Protein AF-A0A7S1BE00-F1 (afdb_monomer_lite)

Secondary structure (DSSP, 8-state):
-HHHHHHHHHHHHTTSS-HHHHHHHHHHHHHHHHTSTTHHHHHHHHHHHHHHHHHHHHHHHHHHHHHTTSS---THHHHHHHHHHHHHHHHHHHHHHHHHHHHHHHHHHHHHHHHHHHHHHHHHHHHTT----------TTHHHHHHHHHHHHHHHHHHHHHHHHHHHHHHHHHHHHHHHHHS-TT-------TTPPPEEPPTT-SS----EEHHHHHHHHHHHHHHHHHHHHHHTTTT---

Structure (mmCIF, N/CA/C/O backbone):
data_AF-A0A7S1BE00-F1
#
_entry.id   AF-A0A7S1BE00-F1
#
loop_
_atom_site.group_PDB
_atom_site.id
_atom_site.type_symbol
_atom_site.label_atom_id
_atom_site.label_alt_id
_atom_site.label_comp_id
_atom_site.label_asym_id
_atom_site.label_entity_id
_atom_site.label_seq_id
_atom_site.pdbx_PDB_ins_code
_atom_site.Cartn_x
_atom_site.Cartn_y
_atom_site.Cartn_z
_atom_site.occupancy
_atom_site.B_iso_or_equiv
_atom_site.auth_seq_id
_atom_site.auth_comp_id
_atom_site.auth_asym_id
_atom_site.auth_atom_id
_atom_site.pdbx_PDB_model_num
ATOM 1 N N . ALA A 1 1 ? -8.175 2.676 -1.366 1.00 57.81 1 ALA A N 1
ATOM 2 C CA . ALA A 1 1 ? -7.887 1.442 -0.597 1.00 57.81 1 ALA A CA 1
ATOM 3 C C . ALA A 1 1 ? -7.736 1.695 0.906 1.00 57.81 1 ALA A C 1
ATOM 5 O O . ALA A 1 1 ? -8.650 1.354 1.633 1.00 57.81 1 ALA A O 1
ATOM 6 N N . ALA A 1 2 ? -6.645 2.309 1.389 1.00 55.34 2 ALA A N 1
ATOM 7 C CA . ALA A 1 2 ? -6.411 2.494 2.832 1.00 55.34 2 ALA A CA 1
ATOM 8 C C . ALA A 1 2 ? -7.470 3.384 3.518 1.00 55.34 2 ALA A C 1
ATOM 10 O O . ALA A 1 2 ? -8.037 2.993 4.533 1.00 55.34 2 ALA A O 1
ATOM 11 N N . ALA A 1 3 ? -7.825 4.520 2.906 1.00 66.25 3 ALA A N 1
ATOM 12 C CA . ALA A 1 3 ? -8.915 5.374 3.393 1.00 66.25 3 ALA A CA 1
ATOM 13 C C . ALA A 1 3 ? -10.275 4.645 3.407 1.00 66.25 3 ALA A C 1
ATOM 15 O O . ALA A 1 3 ? -11.027 4.749 4.368 1.00 66.25 3 ALA A O 1
ATOM 16 N N . TYR A 1 4 ? -10.554 3.837 2.378 1.00 73.38 4 TYR A N 1
ATOM 17 C CA . TYR A 1 4 ? -11.763 3.009 2.309 1.00 73.38 4 TYR A CA 1
ATOM 18 C C . TYR A 1 4 ? -11.775 1.917 3.390 1.00 73.38 4 TYR A C 1
ATOM 20 O O . TYR A 1 4 ? -12.779 1.708 4.056 1.00 73.38 4 TYR A O 1
ATOM 28 N N . ALA A 1 5 ? -10.638 1.258 3.620 1.00 68.19 5 ALA A N 1
ATOM 29 C CA . ALA A 1 5 ? -10.492 0.266 4.676 1.00 68.19 5 ALA A CA 1
ATOM 30 C C . ALA A 1 5 ? -10.706 0.880 6.066 1.00 68.19 5 ALA A C 1
ATOM 32 O O . ALA A 1 5 ? -11.401 0.287 6.881 1.00 68.19 5 ALA A O 1
ATOM 33 N N . ALA A 1 6 ? -10.179 2.081 6.323 1.00 70.44 6 ALA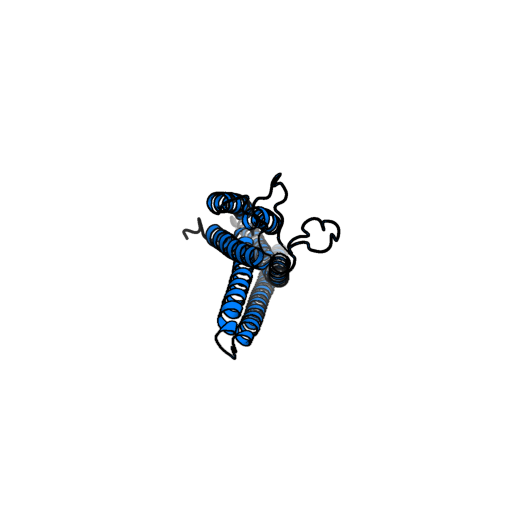 A N 1
ATOM 34 C CA . ALA A 1 6 ? -10.455 2.810 7.561 1.00 70.44 6 ALA A CA 1
ATOM 35 C C . ALA A 1 6 ? -11.954 3.139 7.707 1.00 70.44 6 ALA A C 1
ATOM 37 O O . ALA A 1 6 ? -12.526 2.941 8.778 1.00 70.44 6 ALA A O 1
ATOM 38 N N . ALA A 1 7 ? -12.611 3.550 6.617 1.00 80.38 7 ALA A N 1
ATOM 39 C CA . ALA A 1 7 ? -14.051 3.800 6.602 1.00 80.38 7 ALA A CA 1
ATOM 40 C C . ALA A 1 7 ? -14.887 2.529 6.855 1.00 80.38 7 ALA A C 1
ATOM 42 O O . ALA A 1 7 ? -15.926 2.615 7.500 1.00 80.38 7 ALA A O 1
ATOM 43 N N . ALA A 1 8 ? -14.424 1.359 6.401 1.00 84.38 8 ALA A N 1
ATOM 44 C CA . ALA A 1 8 ? -15.094 0.071 6.602 1.00 84.38 8 ALA A CA 1
ATOM 45 C C . ALA A 1 8 ? -14.853 -0.539 7.998 1.00 84.38 8 ALA A C 1
ATOM 47 O O . ALA A 1 8 ? -15.710 -1.257 8.511 1.00 84.38 8 ALA A O 1
ATOM 48 N N . ILE A 1 9 ? -13.713 -0.243 8.635 1.00 88.00 9 ILE A N 1
ATOM 49 C CA . ILE A 1 9 ? -13.400 -0.715 9.995 1.00 88.00 9 ILE A CA 1
ATOM 50 C C . ILE A 1 9 ? -14.373 -0.120 11.013 1.00 88.00 9 ILE A C 1
ATOM 52 O O . ILE A 1 9 ? -14.826 -0.824 11.909 1.00 88.00 9 ILE A O 1
ATOM 56 N N . ARG A 1 10 ? -14.741 1.156 10.865 1.00 85.62 10 ARG A N 1
ATOM 57 C CA . ARG A 1 10 ? -15.587 1.844 11.847 1.00 85.62 10 ARG A CA 1
ATOM 58 C C . ARG A 1 10 ? -16.956 1.169 12.056 1.00 85.62 10 ARG A C 1
ATOM 60 O O . ARG A 1 10 ? -17.253 0.836 13.202 1.00 85.62 10 ARG A O 1
ATOM 67 N N . PRO A 1 11 ? -17.775 0.905 11.018 1.00 88.44 11 PRO A N 1
ATOM 68 C CA . PRO A 1 11 ? -19.032 0.177 11.190 1.00 88.44 11 PRO A CA 1
ATOM 69 C C . PRO A 1 11 ? -18.860 -1.194 11.856 1.00 88.44 11 PRO A C 1
ATOM 71 O O . PRO A 1 11 ? -19.752 -1.627 12.579 1.00 88.44 11 PRO A O 1
ATOM 74 N N . TYR A 1 12 ? -17.729 -1.873 11.632 1.00 90.25 12 TYR A N 1
ATOM 75 C CA . TYR A 1 12 ? -17.446 -3.174 12.241 1.00 90.25 12 TYR A CA 1
ATOM 76 C C . TYR A 1 12 ? -17.143 -3.047 13.740 1.00 90.25 12 TYR A C 1
ATOM 78 O O . TYR A 1 12 ? -17.683 -3.798 14.548 1.00 90.25 12 TYR A O 1
ATOM 86 N N . VAL A 1 13 ? -16.330 -2.060 14.129 1.00 88.75 13 VAL A N 1
ATOM 87 C CA . VAL A 1 13 ? -16.019 -1.764 15.542 1.00 88.75 13 VAL A CA 1
ATOM 88 C C . VAL A 1 13 ? -17.286 -1.418 16.319 1.00 88.75 13 VAL A C 1
ATOM 90 O O . VAL A 1 13 ? -17.519 -1.946 17.407 1.00 88.75 13 VAL A O 1
ATOM 93 N N . GLU A 1 14 ? -18.139 -0.594 15.710 1.00 86.25 14 GLU A N 1
ATOM 94 C CA . GLU A 1 14 ? -19.440 -0.187 16.248 1.00 86.25 14 GLU A CA 1
ATOM 95 C C . GLU A 1 14 ? -20.480 -1.326 16.250 1.00 86.25 14 GLU A C 1
ATOM 97 O O . GLU A 1 14 ?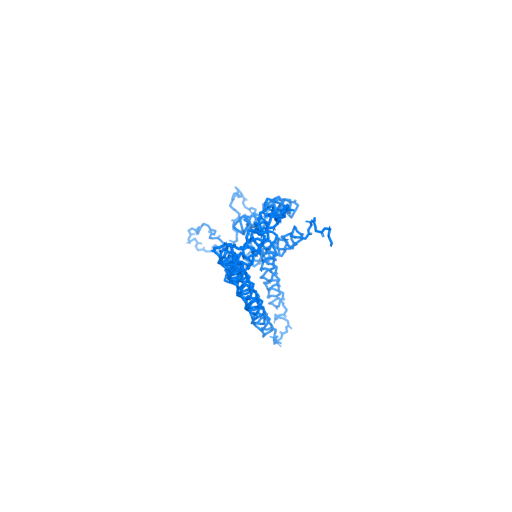 -21.592 -1.127 16.727 1.00 86.25 14 GLU A O 1
ATOM 102 N N . GLY A 1 15 ? -20.156 -2.508 15.708 1.00 87.69 15 GLY A N 1
ATOM 103 C CA . GLY A 1 15 ? -21.064 -3.657 15.644 1.00 87.69 15 GLY A CA 1
ATOM 104 C C . GLY A 1 15 ? -22.213 -3.512 14.641 1.00 87.69 15 GLY A C 1
ATOM 105 O O . GLY A 1 15 ? -23.125 -4.332 14.645 1.00 87.69 15 GLY A O 1
ATOM 106 N N . ARG A 1 16 ? -22.182 -2.495 13.769 1.00 86.75 16 ARG A N 1
ATOM 107 C CA . ARG A 1 16 ? -23.210 -2.255 12.740 1.00 86.75 16 ARG A CA 1
ATOM 108 C C . ARG A 1 16 ? -23.102 -3.206 11.555 1.00 86.75 16 ARG A C 1
ATOM 110 O O . ARG A 1 16 ? -24.094 -3.440 10.875 1.00 86.75 16 ARG A O 1
ATOM 117 N N . VAL A 1 17 ? -21.900 -3.707 11.288 1.00 91.56 17 VAL A N 1
ATOM 118 C CA . VAL A 1 17 ? -21.657 -4.715 10.253 1.00 91.56 17 VAL A CA 1
ATOM 119 C C . VAL A 1 17 ? -20.911 -5.890 10.854 1.00 91.56 17 VAL A C 1
ATOM 121 O O . VAL A 1 17 ? -19.990 -5.717 11.657 1.00 91.56 17 VAL A O 1
ATOM 124 N N . GLY A 1 18 ? -21.305 -7.095 10.457 1.00 92.94 18 GLY A N 1
ATOM 125 C CA . GLY A 1 18 ? -20.619 -8.303 10.872 1.00 92.94 18 GLY A CA 1
ATOM 126 C C . GLY A 1 18 ? -19.355 -8.541 10.052 1.00 92.94 18 GLY A C 1
ATOM 127 O O . GLY A 1 18 ? -19.085 -7.907 9.028 1.00 92.94 18 GLY A O 1
ATOM 128 N N . ARG A 1 19 ? -18.586 -9.556 10.455 1.00 94.19 19 ARG A N 1
ATOM 129 C CA . ARG A 1 19 ? -17.466 -10.060 9.645 1.00 94.19 19 ARG A CA 1
ATOM 130 C C . ARG A 1 19 ? -17.929 -10.519 8.256 1.00 94.19 19 ARG A C 1
ATOM 132 O O . ARG A 1 19 ? -17.182 -10.359 7.293 1.00 94.19 19 ARG A O 1
ATOM 139 N N . ALA A 1 20 ? -19.139 -11.076 8.168 1.00 93.94 20 ALA A N 1
ATOM 140 C CA . ALA A 1 20 ? -19.742 -11.553 6.925 1.00 93.94 20 ALA A CA 1
ATOM 141 C C . ALA A 1 20 ? -19.959 -10.432 5.896 1.00 93.94 20 ALA A C 1
ATOM 143 O O . ALA A 1 20 ? -19.829 -10.695 4.707 1.00 93.94 20 ALA A O 1
ATOM 144 N N . ASP A 1 21 ? -20.194 -9.197 6.346 1.00 93.75 21 ASP A N 1
ATOM 145 C CA . ASP A 1 21 ? -20.390 -8.031 5.475 1.00 93.75 21 ASP A CA 1
ATOM 146 C C . ASP A 1 21 ? -19.063 -7.315 5.182 1.00 93.75 21 ASP A C 1
ATOM 148 O O . ASP A 1 21 ? -18.799 -6.884 4.058 1.00 93.75 21 ASP A O 1
ATOM 152 N N . LEU A 1 22 ? -18.181 -7.228 6.188 1.00 92.31 22 LEU A N 1
ATOM 153 C CA . LEU A 1 22 ? -16.875 -6.577 6.059 1.00 92.31 22 LEU A CA 1
ATOM 154 C C . LEU A 1 22 ? -15.994 -7.265 5.004 1.00 92.31 22 LEU A C 1
ATOM 156 O O . LEU A 1 22 ? -15.347 -6.596 4.197 1.00 92.31 22 LEU A O 1
ATOM 160 N N . VAL A 1 23 ? -15.944 -8.600 5.016 1.00 94.12 23 VAL A N 1
ATOM 161 C CA . VAL A 1 23 ? -15.084 -9.392 4.122 1.00 94.12 23 VAL A CA 1
ATOM 162 C C . VAL A 1 23 ? -15.374 -9.136 2.633 1.00 94.12 23 VAL A C 1
ATOM 164 O O . VAL A 1 23 ? -14.429 -8.768 1.929 1.00 94.12 23 VAL A O 1
ATOM 167 N N . PRO A 1 24 ? -16.611 -9.300 2.120 1.00 93.00 24 PRO A N 1
ATOM 168 C CA . PRO A 1 24 ? -16.913 -9.069 0.709 1.00 93.00 24 PRO A CA 1
ATOM 169 C C . PRO A 1 24 ? -16.737 -7.601 0.308 1.00 93.00 24 PRO A C 1
ATOM 171 O O . PRO A 1 24 ? -16.205 -7.343 -0.770 1.00 93.00 24 PRO A O 1
ATOM 174 N N . ALA A 1 25 ? -17.080 -6.643 1.178 1.00 91.50 25 ALA A N 1
ATOM 175 C CA . ALA A 1 25 ? -16.867 -5.220 0.901 1.00 91.50 25 ALA A CA 1
ATOM 176 C C . ALA A 1 25 ? -15.375 -4.891 0.697 1.00 91.50 25 ALA A C 1
ATOM 178 O O . ALA A 1 25 ? -14.985 -4.263 -0.290 1.00 91.50 25 ALA A O 1
ATOM 179 N N . VAL A 1 26 ? -14.509 -5.376 1.594 1.00 91.69 26 VAL A N 1
ATOM 180 C CA . VAL A 1 26 ? -13.052 -5.203 1.471 1.00 91.69 26 VAL A CA 1
ATOM 181 C C . VAL A 1 26 ? -12.504 -5.964 0.261 1.00 91.69 26 VAL A C 1
ATOM 183 O O . VAL A 1 26 ? -11.620 -5.448 -0.425 1.00 91.69 26 VAL A O 1
ATOM 186 N N . ALA A 1 27 ? -13.013 -7.165 -0.026 1.00 91.81 27 ALA A N 1
ATOM 187 C CA . ALA A 1 27 ? -12.592 -7.958 -1.179 1.00 91.81 27 ALA A CA 1
ATOM 188 C C . ALA A 1 27 ? -12.925 -7.265 -2.512 1.00 91.81 27 ALA A C 1
ATOM 190 O O . ALA A 1 27 ? -12.056 -7.203 -3.384 1.00 91.81 27 ALA A O 1
ATOM 191 N N . GLY A 1 28 ? -14.123 -6.682 -2.642 1.00 91.31 28 GLY A N 1
ATOM 192 C CA . GLY A 1 28 ? -14.527 -5.885 -3.805 1.00 91.31 28 GLY A CA 1
ATOM 193 C C . GLY A 1 28 ? -13.589 -4.701 -4.039 1.00 91.31 28 GLY A C 1
ATOM 194 O O . GLY A 1 28 ? -12.984 -4.588 -5.104 1.00 91.31 28 GLY A O 1
ATOM 195 N N . ALA A 1 29 ? -13.331 -3.904 -2.997 1.00 90.19 29 ALA A N 1
ATOM 196 C CA . ALA A 1 29 ? -12.382 -2.791 -3.078 1.00 90.19 29 ALA A CA 1
ATOM 197 C C . ALA A 1 29 ? -10.943 -3.248 -3.404 1.00 90.19 29 ALA A C 1
ATOM 199 O O . ALA A 1 29 ? -10.189 -2.547 -4.082 1.00 90.19 29 ALA A O 1
ATOM 200 N N . CYS A 1 30 ? -10.526 -4.430 -2.933 1.00 92.19 30 CYS A N 1
ATOM 201 C CA . CYS A 1 30 ? -9.228 -4.999 -3.294 1.00 92.19 30 CYS A CA 1
ATOM 202 C C . CYS A 1 30 ? -9.179 -5.436 -4.762 1.00 92.19 30 CYS A C 1
ATOM 204 O O . CYS A 1 30 ? -8.126 -5.302 -5.382 1.00 92.19 30 CYS A O 1
ATOM 206 N N . ALA A 1 31 ? -10.273 -5.960 -5.322 1.00 91.19 31 ALA A N 1
ATOM 207 C CA . ALA A 1 31 ? -10.348 -6.363 -6.723 1.00 91.19 31 ALA A CA 1
ATOM 208 C C . ALA A 1 31 ? -10.141 -5.173 -7.671 1.00 91.19 31 ALA A C 1
ATOM 210 O O . ALA A 1 31 ? -9.311 -5.272 -8.571 1.00 91.19 31 ALA A O 1
ATOM 211 N N . GLU A 1 32 ? -10.780 -4.034 -7.396 1.00 90.25 32 GLU A N 1
ATOM 212 C CA . GLU A 1 32 ? -10.598 -2.792 -8.163 1.00 90.25 32 GLU A CA 1
ATOM 213 C C . GLU A 1 32 ? -9.136 -2.327 -8.158 1.00 90.25 32 GLU A C 1
ATOM 215 O O . GLU A 1 32 ? -8.534 -2.069 -9.199 1.00 90.25 32 GLU A O 1
ATOM 220 N N . VAL A 1 33 ? -8.518 -2.285 -6.974 1.00 90.44 33 VAL A N 1
ATOM 221 C CA . VAL A 1 33 ? -7.129 -1.829 -6.819 1.00 90.44 33 VAL A CA 1
ATOM 222 C C . VAL A 1 33 ? -6.154 -2.783 -7.504 1.00 90.44 33 VAL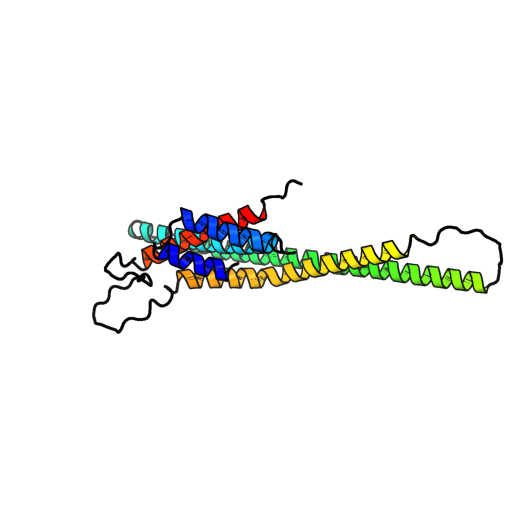 A C 1
ATOM 224 O O . VAL A 1 33 ? -5.142 -2.338 -8.036 1.00 90.44 33 VAL A O 1
ATOM 227 N N . ARG A 1 34 ? -6.437 -4.091 -7.500 1.00 90.50 34 ARG A N 1
ATOM 228 C CA . ARG A 1 34 ? -5.566 -5.143 -8.051 1.00 90.50 34 ARG A CA 1
ATOM 229 C C . ARG A 1 34 ? -5.250 -4.937 -9.532 1.00 90.50 34 ARG A C 1
ATOM 231 O O . ARG A 1 34 ? -4.142 -5.285 -9.930 1.00 90.50 34 ARG A O 1
ATOM 238 N N . GLY A 1 35 ? -6.192 -4.389 -10.304 1.00 87.25 35 GLY A N 1
ATOM 239 C CA . GLY A 1 35 ? -6.048 -4.155 -11.745 1.00 87.25 35 GLY A CA 1
ATOM 240 C C . GLY A 1 35 ? -5.087 -3.021 -12.121 1.00 87.25 35 GLY A C 1
ATOM 241 O O . GLY A 1 35 ? -4.677 -2.928 -13.272 1.00 87.25 35 GLY A O 1
ATOM 242 N N . ALA A 1 36 ? -4.685 -2.172 -11.171 1.00 87.25 36 ALA A N 1
ATOM 243 C CA . ALA A 1 36 ? -3.758 -1.074 -11.434 1.00 87.25 36 ALA A CA 1
ATOM 244 C C . ALA A 1 36 ? -2.295 -1.549 -11.573 1.00 87.25 36 ALA A C 1
ATOM 246 O O . ALA A 1 36 ? -1.888 -2.525 -10.939 1.00 87.25 36 ALA A O 1
ATOM 247 N N . ALA A 1 37 ? -1.463 -0.782 -12.294 1.00 77.50 37 ALA A N 1
ATOM 248 C CA . ALA A 1 37 ? -0.056 -1.100 -12.604 1.00 77.50 37 ALA A CA 1
ATOM 249 C C . ALA A 1 37 ? 0.830 -1.437 -11.379 1.00 77.50 37 ALA A C 1
ATOM 251 O O . ALA A 1 37 ? 1.796 -2.188 -11.488 1.00 77.50 37 ALA A O 1
ATOM 252 N N . LEU A 1 38 ? 0.484 -0.935 -10.186 1.00 85.56 38 LEU A N 1
ATOM 253 C CA . LEU A 1 38 ? 1.152 -1.253 -8.910 1.00 85.56 38 LEU A CA 1
ATOM 254 C C . LEU A 1 38 ? 0.185 -1.783 -7.842 1.00 85.56 38 LEU A C 1
ATOM 256 O O . LEU A 1 38 ? 0.557 -1.944 -6.677 1.00 85.56 38 LEU A O 1
ATOM 260 N N . GLY A 1 39 ? -1.049 -2.096 -8.236 1.00 88.44 39 GLY A N 1
ATOM 261 C CA . GLY A 1 39 ? -2.150 -2.467 -7.356 1.00 88.44 39 GLY A CA 1
ATOM 262 C C . GLY A 1 39 ? -1.804 -3.593 -6.394 1.00 88.44 39 GLY A C 1
ATOM 263 O O . GLY A 1 39 ? -1.920 -3.460 -5.176 1.00 88.44 39 GLY A O 1
ATOM 264 N N . ARG A 1 40 ? -1.271 -4.696 -6.927 1.00 91.56 40 ARG A N 1
ATOM 265 C CA . ARG A 1 40 ? -0.847 -5.857 -6.127 1.00 91.56 40 ARG A CA 1
ATOM 266 C C . ARG A 1 40 ? 0.249 -5.504 -5.122 1.00 91.56 40 ARG A C 1
ATOM 268 O O . ARG A 1 40 ? 0.230 -5.991 -3.992 1.00 91.56 40 ARG A O 1
ATOM 275 N N . GLN A 1 41 ? 1.212 -4.670 -5.512 1.00 89.69 41 GLN A N 1
ATOM 276 C CA . GLN A 1 41 ? 2.307 -4.274 -4.625 1.00 89.69 41 GLN A CA 1
ATOM 277 C C . GLN A 1 41 ? 1.807 -3.354 -3.508 1.00 89.69 41 GLN A C 1
ATOM 279 O O . GLN A 1 41 ? 2.185 -3.550 -2.350 1.00 89.69 41 GLN A O 1
ATOM 284 N N . ALA A 1 42 ? 0.914 -2.418 -3.840 1.00 88.81 42 ALA A N 1
ATOM 285 C CA . ALA A 1 42 ? 0.238 -1.557 -2.880 1.00 88.81 42 ALA A CA 1
ATOM 286 C C . ALA A 1 42 ? -0.591 -2.377 -1.880 1.00 88.81 42 ALA A C 1
ATOM 288 O O . ALA A 1 42 ? -0.420 -2.214 -0.675 1.00 88.81 42 ALA A O 1
ATOM 289 N N . LEU A 1 43 ? -1.387 -3.346 -2.349 1.00 91.69 43 LEU A N 1
ATOM 290 C CA . LEU A 1 43 ? -2.158 -4.248 -1.485 1.00 91.69 43 LEU A CA 1
ATOM 291 C C . LEU A 1 43 ? -1.264 -5.057 -0.532 1.00 91.69 43 LEU A C 1
ATOM 293 O O . LEU A 1 43 ? -1.579 -5.177 0.651 1.00 91.69 43 LEU A O 1
ATOM 297 N N . ARG A 1 44 ? -0.116 -5.576 -0.996 1.00 92.12 44 ARG A N 1
ATOM 298 C CA . ARG A 1 44 ? 0.848 -6.272 -0.116 1.00 92.12 44 ARG A CA 1
ATOM 299 C C . ARG A 1 44 ? 1.412 -5.352 0.951 1.00 92.12 44 ARG A C 1
ATOM 301 O O . ARG A 1 44 ? 1.589 -5.798 2.082 1.00 92.12 44 ARG A O 1
ATOM 308 N N . LEU A 1 45 ? 1.764 -4.125 0.573 1.00 91.81 45 LEU A N 1
ATOM 309 C CA . LEU A 1 45 ? 2.322 -3.135 1.485 1.00 91.81 45 LEU A CA 1
ATOM 310 C C . LEU A 1 45 ? 1.298 -2.780 2.564 1.00 91.81 45 LEU A C 1
ATOM 312 O O . LEU A 1 45 ? 1.544 -3.032 3.741 1.00 91.81 45 LEU A O 1
ATOM 316 N N . SER A 1 46 ? 0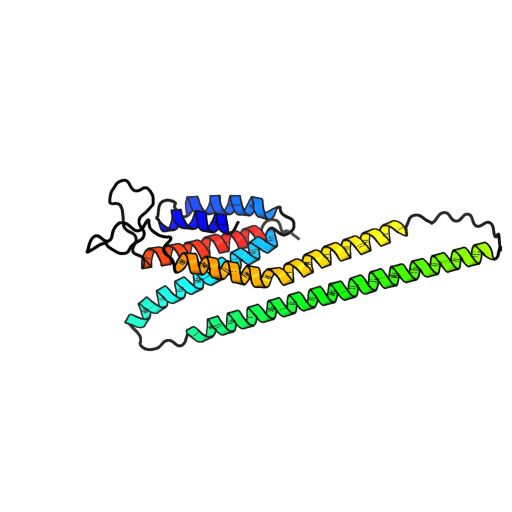.118 -2.313 2.152 1.00 91.69 46 SER A N 1
ATOM 317 C CA . SER A 1 46 ? -0.970 -1.952 3.060 1.00 91.69 46 SER A CA 1
ATOM 318 C C . SER A 1 46 ? -1.397 -3.130 3.926 1.00 91.69 46 SER A C 1
ATOM 320 O O . SER A 1 46 ? -1.424 -3.009 5.146 1.00 91.69 46 SER A O 1
ATOM 322 N N . GLY A 1 47 ? -1.609 -4.311 3.346 1.00 93.12 47 GLY A N 1
ATOM 323 C CA . GLY A 1 47 ? -2.014 -5.480 4.121 1.00 93.12 47 GLY A CA 1
ATOM 324 C C . GLY A 1 47 ? -0.969 -5.951 5.138 1.00 93.12 47 GLY A C 1
ATOM 325 O O . GLY A 1 47 ? -1.313 -6.513 6.176 1.00 93.12 47 GLY A O 1
ATOM 326 N N . ARG A 1 48 ? 0.328 -5.719 4.896 1.00 92.31 48 ARG A N 1
ATOM 327 C CA . ARG A 1 48 ? 1.375 -5.972 5.903 1.00 92.31 48 ARG A CA 1
ATOM 328 C C . ARG A 1 48 ? 1.343 -4.940 7.024 1.00 92.31 48 ARG A C 1
ATOM 330 O O . ARG A 1 48 ? 1.430 -5.354 8.176 1.00 92.31 48 ARG A O 1
ATOM 337 N N . ALA A 1 49 ? 1.194 -3.657 6.700 1.00 91.06 49 ALA A N 1
ATOM 338 C CA . ALA A 1 49 ? 1.096 -2.590 7.694 1.00 91.06 49 ALA A CA 1
ATOM 339 C C . ALA A 1 49 ? -0.095 -2.819 8.640 1.00 91.06 49 ALA A C 1
ATOM 341 O O . ALA A 1 49 ? 0.097 -2.893 9.851 1.00 91.06 49 ALA A O 1
ATOM 342 N N . TYR A 1 50 ? -1.286 -3.060 8.079 1.00 92.25 50 TYR A N 1
ATOM 343 C CA . TYR A 1 50 ? -2.520 -3.303 8.835 1.00 92.25 50 TYR A CA 1
ATOM 344 C C . TYR A 1 50 ? -2.381 -4.510 9.774 1.00 92.25 50 TYR A C 1
ATOM 346 O O . TYR A 1 50 ? -2.659 -4.407 10.965 1.00 92.25 50 TYR A O 1
ATOM 354 N N . ARG A 1 51 ? -1.861 -5.643 9.277 1.00 93.88 51 ARG A N 1
ATOM 355 C CA . ARG A 1 51 ? -1.639 -6.838 10.112 1.00 93.88 51 ARG A CA 1
ATOM 356 C C . ARG A 1 51 ? -0.603 -6.635 11.195 1.00 93.88 51 ARG A C 1
ATOM 358 O O . ARG A 1 51 ? -0.768 -7.189 12.275 1.00 93.88 51 ARG A O 1
ATOM 365 N N . SER A 1 52 ? 0.481 -5.924 10.891 1.00 92.69 52 SER A N 1
ATOM 366 C CA . SER A 1 52 ? 1.537 -5.673 11.869 1.00 92.69 52 SER A CA 1
ATOM 367 C C . SER A 1 52 ? 0.965 -4.889 13.042 1.00 92.69 52 SER A C 1
ATOM 369 O O . SER A 1 52 ? 1.026 -5.378 14.163 1.00 92.69 52 SER A O 1
ATOM 371 N N . VAL A 1 53 ? 0.323 -3.752 12.756 1.00 93.81 53 VAL A N 1
ATOM 372 C CA . VAL A 1 53 ? -0.250 -2.867 13.778 1.00 93.81 53 VAL A CA 1
ATOM 373 C C . VAL A 1 53 ? -1.397 -3.546 14.529 1.00 93.81 53 VAL A C 1
ATOM 375 O O . VAL A 1 53 ? -1.428 -3.507 15.753 1.00 93.81 53 VAL A O 1
ATOM 378 N N . GLY A 1 54 ? -2.300 -4.240 13.827 1.00 94.38 54 GLY A N 1
ATOM 379 C CA . GLY A 1 54 ? -3.397 -4.966 14.472 1.00 94.38 54 GLY A CA 1
ATOM 380 C C . GLY A 1 54 ? -2.906 -6.074 15.413 1.00 94.38 54 GLY A C 1
ATOM 381 O O . GLY A 1 54 ? -3.370 -6.173 16.542 1.00 94.38 54 GLY A O 1
ATOM 382 N N . ARG A 1 55 ? -1.917 -6.882 15.000 1.00 94.56 55 ARG A N 1
ATOM 383 C CA . ARG A 1 55 ? -1.352 -7.938 15.864 1.00 94.56 55 ARG A CA 1
ATOM 384 C C . ARG A 1 55 ? -0.589 -7.371 17.052 1.00 94.56 55 ARG A C 1
ATOM 386 O O . ARG A 1 55 ? -0.664 -7.938 18.131 1.00 94.56 55 ARG A O 1
ATOM 393 N N . GLU A 1 56 ? 0.155 -6.293 16.846 1.00 91.75 56 GLU A N 1
ATOM 394 C CA . GLU A 1 56 ? 0.875 -5.581 17.903 1.00 91.75 56 GLU A CA 1
ATOM 395 C C . GLU A 1 56 ? -0.097 -5.061 18.973 1.00 91.75 56 GLU A C 1
ATOM 397 O O . GLU A 1 56 ? 0.094 -5.330 20.155 1.00 91.75 56 GLU A O 1
ATOM 402 N N . ALA A 1 57 ? -1.198 -4.430 18.561 1.00 92.69 57 ALA A N 1
ATOM 403 C CA . ALA A 1 57 ? -2.241 -3.967 19.472 1.00 92.69 57 ALA A CA 1
ATOM 404 C C . ALA A 1 57 ? -2.939 -5.115 20.223 1.00 92.69 57 ALA A C 1
ATOM 406 O O . ALA A 1 57 ? -3.145 -5.018 21.429 1.00 92.69 57 ALA A O 1
ATOM 407 N N . LEU A 1 58 ? -3.240 -6.231 19.548 1.00 94.06 58 LEU A N 1
ATOM 408 C CA . LEU A 1 58 ? -3.819 -7.412 20.205 1.00 94.06 58 LEU A CA 1
ATOM 409 C C . LEU A 1 58 ? -2.865 -8.052 21.219 1.00 94.06 58 LEU A C 1
ATOM 411 O O . LEU A 1 58 ? -3.318 -8.515 22.265 1.00 94.06 58 LEU A O 1
ATOM 415 N N . ARG A 1 59 ? -1.556 -8.072 20.932 1.00 92.19 59 ARG A N 1
ATOM 416 C CA . ARG A 1 59 ? -0.547 -8.544 21.890 1.00 92.19 59 ARG A CA 1
ATOM 417 C C . ARG A 1 59 ? -0.505 -7.657 23.128 1.00 92.19 59 ARG A C 1
ATOM 419 O O . ARG A 1 59 ? -0.570 -8.202 24.219 1.00 92.19 59 ARG A O 1
ATOM 426 N N . ARG A 1 60 ? -0.478 -6.327 22.966 1.00 89.81 60 ARG A N 1
ATOM 427 C CA . ARG A 1 60 ? -0.527 -5.383 24.100 1.00 89.81 60 ARG A CA 1
ATOM 428 C C . ARG A 1 60 ? -1.762 -5.596 24.968 1.00 89.81 60 ARG A C 1
ATOM 430 O O . ARG A 1 60 ? -1.627 -5.829 26.159 1.00 89.81 60 ARG A O 1
ATOM 437 N N . ALA A 1 61 ? -2.942 -5.658 24.352 1.00 90.00 61 ALA A N 1
ATOM 438 C CA . ALA A 1 61 ? -4.193 -5.889 25.075 1.00 90.00 61 ALA A CA 1
ATOM 439 C C . ALA A 1 61 ? -4.240 -7.254 25.795 1.00 90.00 61 ALA A C 1
ATOM 441 O O . ALA A 1 61 ? -4.947 -7.411 26.788 1.00 90.00 61 ALA A O 1
ATOM 442 N N . SER A 1 62 ? -3.515 -8.261 25.294 1.00 89.00 62 SER A N 1
ATOM 443 C CA . SER A 1 62 ? -3.401 -9.572 25.951 1.00 89.00 62 SER A CA 1
ATOM 444 C C . SER A 1 62 ? -2.380 -9.553 27.095 1.00 89.00 62 SER A C 1
ATOM 446 O O . SER A 1 62 ? -2.621 -10.167 28.132 1.00 89.00 62 SER A O 1
ATOM 448 N N . ALA A 1 63 ? -1.266 -8.834 26.922 1.00 85.62 63 ALA A N 1
ATOM 449 C CA . ALA A 1 63 ? -0.242 -8.649 27.947 1.00 85.62 63 ALA A CA 1
ATOM 450 C C . ALA A 1 63 ? -0.795 -7.872 29.148 1.00 85.62 63 ALA A C 1
ATOM 452 O O . ALA A 1 63 ? -0.675 -8.348 30.265 1.00 85.62 63 ALA A O 1
ATOM 453 N N . GLU A 1 64 ? -1.532 -6.781 28.923 1.00 84.50 64 GLU A N 1
ATOM 454 C CA . GLU A 1 64 ? -2.180 -5.996 29.990 1.00 84.50 64 GLU A CA 1
ATOM 455 C C . GLU A 1 64 ? -3.160 -6.829 30.836 1.00 84.50 64 GLU A C 1
ATOM 457 O O . GLU A 1 64 ? -3.303 -6.608 32.037 1.00 84.50 64 GLU A O 1
ATOM 462 N N . ARG A 1 65 ? -3.819 -7.833 30.238 1.00 82.25 65 ARG A N 1
ATOM 463 C CA . ARG A 1 65 ? -4.660 -8.782 30.989 1.00 82.25 65 ARG A CA 1
ATOM 464 C C . ARG A 1 65 ? -3.850 -9.759 31.838 1.00 82.25 65 ARG A C 1
ATOM 466 O O . ARG A 1 65 ? -4.372 -10.241 32.833 1.00 82.25 65 ARG A O 1
ATOM 473 N N . THR A 1 66 ? -2.624 -10.066 31.423 1.00 78.88 66 THR A N 1
ATOM 474 C CA . THR A 1 66 ? -1.750 -11.060 32.062 1.00 78.88 66 THR A CA 1
ATOM 475 C C . THR A 1 66 ? -0.832 -10.422 33.111 1.00 78.88 66 THR A C 1
ATOM 477 O O . THR A 1 66 ? -0.555 -11.046 34.124 1.00 78.88 66 THR A O 1
ATOM 480 N N . GLU A 1 67 ? -0.401 -9.169 32.931 1.00 65.50 67 GLU A N 1
ATOM 481 C CA . GLU A 1 67 ? 0.418 -8.413 33.899 1.00 65.50 67 GLU A CA 1
ATOM 482 C C . GLU A 1 67 ? -0.330 -8.105 35.207 1.00 65.50 67 GLU A C 1
ATOM 484 O O . GLU A 1 67 ? 0.291 -7.942 36.253 1.00 65.50 67 GLU A O 1
ATOM 489 N N . LEU A 1 68 ? -1.667 -8.120 35.192 1.00 64.94 68 LEU A N 1
ATOM 490 C CA . LEU A 1 68 ? -2.470 -8.165 36.421 1.00 64.94 68 LEU A CA 1
ATOM 491 C C . LEU A 1 68 ? -2.220 -9.438 37.257 1.00 64.94 68 LEU A C 1
ATOM 493 O O . LEU A 1 68 ? -2.567 -9.460 38.436 1.00 64.94 68 LEU A O 1
ATOM 497 N N . GLU A 1 69 ? -1.610 -10.475 36.676 1.00 59.16 69 GLU A N 1
ATOM 498 C CA . GLU A 1 69 ? -1.296 -11.752 37.327 1.00 59.16 69 GLU A CA 1
ATOM 499 C C . GLU A 1 69 ? 0.214 -12.057 37.425 1.00 59.16 69 GLU A C 1
ATOM 501 O O . GLU A 1 69 ? 0.593 -12.937 38.200 1.00 59.16 69 GLU A O 1
ATOM 506 N N . ALA A 1 70 ? 1.095 -11.351 36.702 1.00 58.34 70 ALA A N 1
ATOM 507 C CA . ALA A 1 70 ? 2.534 -11.638 36.696 1.00 58.34 70 ALA A CA 1
ATOM 508 C C . ALA A 1 70 ? 3.407 -10.376 36.556 1.00 58.34 70 ALA A C 1
ATOM 510 O O . ALA A 1 70 ? 3.330 -9.646 35.571 1.00 58.34 70 ALA A O 1
ATOM 511 N N . ASP A 1 71 ? 4.272 -10.165 37.549 1.00 57.00 71 ASP A N 1
ATOM 512 C CA . ASP A 1 71 ? 5.217 -9.052 37.654 1.00 57.00 71 ASP A CA 1
ATOM 513 C C . ASP A 1 71 ? 6.420 -9.263 36.706 1.00 57.00 71 ASP A C 1
ATOM 515 O O . ASP A 1 71 ? 7.253 -10.147 36.923 1.00 57.00 71 ASP A O 1
ATOM 519 N N . GLY A 1 72 ? 6.492 -8.451 35.643 1.00 57.19 72 GLY A N 1
ATOM 520 C CA . GLY A 1 72 ? 7.690 -8.219 34.826 1.00 57.19 72 GLY A CA 1
ATOM 521 C C . GLY A 1 72 ? 7.754 -8.945 33.476 1.00 57.19 72 GLY A C 1
ATOM 522 O O . GLY A 1 72 ? 8.231 -10.077 33.404 1.00 57.19 72 GLY A O 1
ATOM 523 N N . ASP A 1 73 ? 7.404 -8.253 32.381 1.00 54.59 73 ASP A N 1
ATOM 524 C CA . ASP A 1 73 ? 7.537 -8.790 31.019 1.00 54.59 73 ASP A CA 1
ATOM 525 C C . ASP A 1 73 ? 8.526 -7.991 30.121 1.00 54.59 73 ASP A C 1
ATOM 527 O O . ASP A 1 73 ? 8.350 -6.791 29.897 1.00 54.59 73 ASP A O 1
ATOM 531 N N . PRO A 1 74 ? 9.587 -8.616 29.554 1.00 58.53 74 PRO A N 1
ATOM 532 C CA . PRO A 1 74 ? 10.616 -7.938 28.748 1.00 58.53 74 PRO A CA 1
ATOM 533 C C . PRO A 1 74 ? 10.284 -7.788 27.242 1.00 58.53 74 PRO A C 1
ATOM 535 O O . PRO A 1 74 ? 11.176 -7.527 26.427 1.00 58.53 74 PRO A O 1
ATOM 538 N N . HIS A 1 75 ? 9.024 -7.933 26.820 1.00 58.12 75 HIS A N 1
ATOM 539 C CA . HIS A 1 75 ? 8.662 -8.077 25.397 1.00 58.12 75 HIS A CA 1
ATOM 540 C C . HIS A 1 75 ? 8.731 -6.788 24.548 1.00 58.12 75 HIS A C 1
ATOM 542 O O . HIS A 1 75 ? 8.640 -6.855 23.319 1.00 58.12 75 HIS A O 1
ATOM 548 N N . GLY A 1 76 ? 8.971 -5.617 25.148 1.00 54.84 76 GLY A N 1
ATOM 549 C CA . GLY A 1 76 ? 9.018 -4.336 24.426 1.00 54.84 76 GLY A CA 1
ATOM 550 C C . GLY A 1 76 ? 10.180 -4.179 23.429 1.00 54.84 76 GLY A C 1
ATOM 551 O O . GLY A 1 76 ? 10.065 -3.439 22.451 1.00 54.84 76 GLY A O 1
ATOM 552 N N . ILE A 1 77 ? 11.297 -4.889 23.623 1.00 62.44 77 ILE A N 1
ATOM 553 C CA . ILE A 1 77 ? 12.518 -4.698 22.812 1.00 62.44 77 ILE A CA 1
ATOM 554 C C . ILE A 1 77 ? 12.393 -5.358 21.424 1.00 62.44 77 ILE A C 1
ATOM 556 O O . ILE A 1 77 ? 12.949 -4.862 20.439 1.00 62.44 77 ILE A O 1
ATOM 560 N N . GLY A 1 78 ? 11.626 -6.448 21.311 1.00 69.94 78 GLY A N 1
ATOM 561 C CA . GLY A 1 78 ? 11.520 -7.230 20.074 1.00 69.94 78 GLY A CA 1
ATOM 562 C C . GLY A 1 78 ? 10.897 -6.460 18.904 1.00 69.94 78 GLY A C 1
ATOM 563 O O . GLY A 1 78 ? 11.361 -6.571 17.765 1.00 69.94 78 GLY A O 1
ATOM 564 N N . ASP A 1 79 ? 9.888 -5.632 19.179 1.00 66.94 79 ASP A N 1
ATOM 565 C CA . ASP A 1 79 ? 9.154 -4.910 18.136 1.00 66.94 79 ASP A CA 1
ATOM 566 C C . ASP A 1 79 ? 9.978 -3.740 17.551 1.00 66.94 79 ASP A C 1
ATOM 568 O O . ASP A 1 79 ? 9.995 -3.549 16.331 1.00 66.94 79 ASP A O 1
ATOM 572 N N . VAL A 1 80 ? 10.763 -3.031 18.376 1.00 70.12 80 VAL A N 1
ATOM 573 C CA . VAL A 1 80 ? 11.648 -1.932 17.929 1.00 70.12 80 VAL A CA 1
ATOM 574 C C . VAL A 1 80 ? 12.774 -2.450 17.026 1.00 70.12 80 VAL A C 1
ATOM 576 O O . VAL A 1 80 ? 13.050 -1.888 15.957 1.00 70.12 80 VAL A O 1
ATOM 579 N N . VAL A 1 81 ? 13.401 -3.564 17.414 1.00 74.25 81 VAL A N 1
ATOM 580 C CA . VAL A 1 81 ? 14.459 -4.205 16.619 1.00 74.25 81 VAL A CA 1
ATOM 581 C C . VAL A 1 81 ? 13.887 -4.738 15.302 1.00 74.25 81 VAL A C 1
ATOM 583 O O . VAL A 1 81 ? 14.468 -4.521 14.234 1.00 74.25 81 VAL A O 1
ATOM 586 N N . GLY A 1 82 ? 12.710 -5.371 15.344 1.00 74.00 82 GLY A N 1
ATOM 587 C CA . GLY A 1 82 ? 12.032 -5.890 14.156 1.00 74.00 82 GLY A CA 1
ATOM 588 C C . GLY A 1 82 ? 11.633 -4.810 13.143 1.00 74.00 82 GLY A C 1
ATOM 589 O O . GLY A 1 82 ? 11.636 -5.060 11.930 1.00 74.00 82 GLY A O 1
ATOM 590 N N . ASP A 1 83 ? 11.304 -3.607 13.607 1.00 71.56 83 ASP A N 1
ATOM 591 C CA . ASP A 1 83 ? 10.988 -2.471 12.739 1.00 71.56 83 ASP A CA 1
ATOM 592 C C . ASP A 1 83 ? 12.234 -1.828 12.133 1.00 71.56 83 ASP A C 1
ATOM 594 O O . ASP A 1 83 ? 12.251 -1.555 10.928 1.00 71.56 83 ASP A O 1
ATOM 598 N N . THR A 1 84 ? 13.312 -1.714 12.910 1.00 74.75 84 THR A N 1
ATOM 599 C CA . THR A 1 84 ? 14.607 -1.222 12.418 1.00 74.75 84 THR A CA 1
ATOM 600 C C . THR A 1 84 ? 15.160 -2.133 11.321 1.00 74.75 84 THR A C 1
ATOM 602 O O . THR A 1 84 ? 15.470 -1.675 10.219 1.00 74.75 84 THR A O 1
ATOM 605 N N . LEU A 1 85 ? 15.175 -3.451 11.558 1.00 75.44 85 LEU A N 1
ATOM 606 C CA . LEU A 1 85 ? 15.629 -4.439 10.573 1.00 75.44 85 LEU A CA 1
ATOM 607 C C . LEU A 1 85 ? 14.793 -4.410 9.284 1.00 75.44 85 LEU A C 1
ATOM 609 O O . LEU A 1 85 ? 15.326 -4.565 8.179 1.00 75.44 85 LEU A O 1
ATOM 613 N N . ARG A 1 86 ? 13.477 -4.178 9.392 1.00 73.31 86 ARG A N 1
ATOM 614 C CA . ARG A 1 86 ? 12.605 -4.022 8.218 1.00 73.31 86 ARG A CA 1
ATOM 615 C C . ARG A 1 86 ? 12.913 -2.749 7.437 1.00 73.31 86 ARG A C 1
ATOM 617 O O . ARG A 1 86 ? 12.963 -2.821 6.208 1.00 73.31 86 ARG A O 1
ATOM 624 N N . GLY A 1 87 ? 13.145 -1.629 8.120 1.00 72.69 87 GLY A N 1
ATOM 625 C CA . GLY A 1 87 ? 13.569 -0.372 7.501 1.00 72.69 87 GLY A CA 1
ATOM 626 C C . GLY A 1 87 ? 14.847 -0.549 6.680 1.00 72.69 87 GLY A C 1
ATOM 627 O O . GLY A 1 87 ? 14.859 -0.256 5.482 1.00 72.69 87 GLY A O 1
ATOM 628 N N . THR A 1 88 ? 15.874 -1.155 7.280 1.00 76.69 88 THR A N 1
ATOM 629 C CA . THR A 1 88 ? 17.153 -1.441 6.611 1.00 76.69 88 THR A CA 1
ATOM 630 C C . THR A 1 88 ? 16.973 -2.342 5.393 1.00 76.69 88 THR A C 1
ATOM 632 O O . THR A 1 88 ? 17.515 -2.060 4.324 1.00 76.69 88 THR A O 1
ATOM 635 N N . LYS A 1 89 ? 16.152 -3.396 5.493 1.00 80.88 89 LYS A N 1
ATOM 636 C CA . LYS A 1 89 ? 15.863 -4.283 4.356 1.00 80.88 89 LYS A CA 1
ATOM 637 C C . LYS A 1 89 ? 15.247 -3.533 3.173 1.00 80.88 89 LYS A C 1
ATOM 639 O O . LYS A 1 89 ? 15.593 -3.810 2.022 1.00 80.88 89 LYS A O 1
ATOM 644 N N . TYR A 1 90 ? 14.317 -2.611 3.426 1.00 75.19 90 TYR A N 1
ATOM 645 C CA . TYR A 1 90 ? 13.718 -1.823 2.349 1.00 75.19 90 TYR A CA 1
ATOM 646 C C . TYR A 1 90 ? 14.711 -0.843 1.735 1.00 75.19 90 TYR A C 1
ATOM 648 O O . TYR A 1 90 ? 14.745 -0.734 0.511 1.00 75.19 90 TYR A O 1
ATOM 656 N N . PHE A 1 91 ? 15.546 -0.204 2.556 1.00 73.38 91 PHE A N 1
ATOM 657 C CA . PHE A 1 91 ? 16.607 0.677 2.080 1.00 73.38 91 PHE A CA 1
ATOM 658 C C . PHE A 1 91 ? 17.587 -0.063 1.159 1.00 73.38 91 PHE A C 1
ATOM 660 O O . PHE A 1 91 ? 17.814 0.368 0.031 1.00 73.38 91 PHE A O 1
ATOM 667 N N . LEU A 1 92 ? 18.079 -1.233 1.579 1.00 78.06 92 LEU A N 1
ATOM 668 C CA . LEU A 1 92 ? 18.970 -2.068 0.766 1.00 78.06 92 LEU A CA 1
ATOM 669 C C . LEU A 1 92 ? 18.307 -2.508 -0.545 1.00 78.06 92 LEU A C 1
ATOM 671 O O . LEU A 1 92 ? 18.928 -2.467 -1.605 1.00 78.06 92 LEU A O 1
ATOM 675 N N . SER A 1 93 ? 17.026 -2.886 -0.503 1.00 74.56 93 SER A N 1
ATOM 676 C CA . SER A 1 93 ? 16.288 -3.244 -1.718 1.00 74.56 93 SER A CA 1
ATOM 677 C C . SER A 1 93 ? 16.093 -2.059 -2.667 1.00 74.56 93 SER A C 1
ATOM 679 O O . SER A 1 93 ? 16.048 -2.284 -3.877 1.00 74.56 93 SER A O 1
ATOM 681 N N . ALA A 1 94 ? 15.914 -0.843 -2.148 1.00 72.25 94 ALA A N 1
ATOM 682 C CA . ALA A 1 94 ? 15.816 0.364 -2.960 1.00 72.25 94 ALA A CA 1
ATOM 683 C C . ALA A 1 94 ? 17.173 0.683 -3.596 1.00 72.25 94 ALA A C 1
ATOM 685 O O . ALA A 1 94 ? 17.245 0.827 -4.812 1.00 72.25 94 ALA A O 1
ATOM 686 N N . ALA A 1 95 ? 18.250 0.660 -2.805 1.00 77.75 95 ALA A N 1
ATOM 687 C CA . ALA A 1 95 ? 19.614 0.860 -3.285 1.00 77.75 95 ALA A CA 1
ATOM 688 C C . ALA A 1 95 ? 19.991 -0.134 -4.396 1.00 77.75 95 ALA A C 1
ATOM 690 O O . ALA A 1 95 ? 20.524 0.270 -5.427 1.00 77.75 95 ALA A O 1
ATOM 691 N N . ALA A 1 96 ? 19.647 -1.417 -4.238 1.00 82.19 96 ALA A N 1
ATOM 692 C CA . ALA A 1 96 ? 19.910 -2.439 -5.249 1.00 82.19 96 ALA A CA 1
ATOM 693 C C . ALA A 1 96 ? 19.188 -2.166 -6.582 1.00 82.19 96 ALA A C 1
ATOM 695 O O . ALA A 1 96 ? 19.771 -2.361 -7.648 1.00 82.19 96 ALA A O 1
ATOM 696 N N . VAL A 1 97 ? 17.935 -1.694 -6.550 1.00 77.44 97 VAL A N 1
ATOM 697 C CA . VAL A 1 97 ? 17.202 -1.361 -7.785 1.00 77.44 97 VAL A CA 1
ATOM 698 C C . VAL A 1 97 ? 17.696 -0.078 -8.419 1.00 77.44 97 VAL A C 1
ATOM 700 O O . VAL A 1 97 ? 17.864 -0.059 -9.633 1.00 77.44 97 VAL A O 1
ATOM 703 N N . THR A 1 98 ? 18.001 0.951 -7.632 1.00 74.75 98 THR A N 1
ATOM 704 C CA . THR A 1 98 ? 18.633 2.167 -8.156 1.00 74.75 98 THR A CA 1
ATOM 705 C C . THR A 1 98 ? 19.979 1.838 -8.804 1.00 74.75 98 THR A C 1
ATOM 707 O O . THR A 1 98 ? 20.262 2.305 -9.902 1.00 74.75 98 THR A O 1
ATOM 710 N N . GLY A 1 99 ? 20.778 0.961 -8.189 1.00 80.06 99 GLY A N 1
ATOM 711 C CA . GLY A 1 99 ? 22.023 0.467 -8.778 1.00 80.06 99 GLY A CA 1
ATOM 712 C C . GLY A 1 99 ? 21.801 -0.276 -10.099 1.00 80.06 99 GLY A C 1
ATOM 713 O O . GLY A 1 99 ? 22.502 -0.014 -11.075 1.00 80.06 99 GLY A O 1
ATOM 714 N N . LYS A 1 100 ? 20.790 -1.157 -10.162 1.00 82.81 100 LYS A N 1
ATOM 715 C CA . LYS A 1 100 ? 20.413 -1.862 -11.397 1.00 82.81 100 LYS A CA 1
ATOM 716 C C . LYS A 1 100 ? 19.985 -0.887 -12.497 1.00 82.81 100 LYS A C 1
ATOM 718 O O . LYS A 1 100 ? 20.452 -1.035 -13.620 1.00 82.81 100 LYS A O 1
ATOM 723 N N . LEU A 1 101 ? 19.155 0.104 -12.165 1.00 80.88 101 LEU A N 1
ATOM 724 C CA . LEU A 1 101 ? 18.692 1.142 -13.085 1.00 80.88 101 LEU A CA 1
ATOM 725 C C . LEU A 1 101 ? 19.868 1.921 -13.686 1.00 80.88 101 LEU A C 1
ATOM 727 O O . LEU A 1 101 ? 19.994 1.986 -14.907 1.00 80.88 101 LEU A O 1
ATOM 731 N N . LEU A 1 102 ? 20.766 2.431 -12.838 1.00 83.81 102 LEU A N 1
ATOM 732 C CA . LEU A 1 102 ? 21.951 3.174 -13.280 1.00 83.81 102 LEU A CA 1
ATOM 733 C C . LEU A 1 102 ? 22.844 2.327 -14.193 1.00 83.81 102 LEU A C 1
ATOM 735 O O . LEU A 1 102 ? 23.386 2.820 -15.182 1.00 83.81 102 LEU A O 1
ATOM 739 N N . TRP A 1 103 ? 22.995 1.038 -13.882 1.00 87.31 103 TRP A N 1
ATOM 740 C CA . TRP A 1 103 ? 23.763 0.124 -14.721 1.00 87.31 103 TRP A CA 1
ATOM 741 C C . TRP A 1 103 ? 23.094 -0.114 -16.081 1.00 87.31 103 TRP A C 1
ATOM 743 O O . TRP A 1 103 ? 23.779 -0.087 -17.104 1.00 87.31 103 TRP A O 1
ATOM 753 N N . THR A 1 104 ? 21.771 -0.300 -16.116 1.00 83.19 104 THR A N 1
ATOM 754 C CA . THR A 1 104 ? 21.024 -0.481 -17.369 1.00 83.19 104 THR A CA 1
ATOM 755 C C . THR A 1 104 ? 20.986 0.781 -18.222 1.00 83.19 104 THR A C 1
ATOM 757 O O . THR A 1 104 ? 21.223 0.680 -19.420 1.00 83.19 104 THR A O 1
ATOM 760 N N . GLU A 1 105 ? 20.790 1.963 -17.631 1.00 83.88 105 GLU A N 1
ATOM 761 C CA . GLU A 1 105 ? 20.864 3.245 -18.345 1.00 83.88 105 GLU A CA 1
ATOM 762 C C . GLU A 1 105 ? 22.255 3.443 -18.949 1.00 83.88 105 GLU A C 1
ATOM 764 O O . GLU A 1 105 ? 22.390 3.763 -20.128 1.00 83.88 105 GLU A O 1
ATOM 769 N N . ARG A 1 106 ? 23.312 3.156 -18.177 1.00 90.19 106 ARG A N 1
ATOM 770 C CA . ARG A 1 106 ? 24.690 3.236 -18.672 1.00 90.19 106 ARG A CA 1
ATOM 771 C C . ARG A 1 106 ? 24.964 2.246 -19.804 1.00 90.19 106 ARG A C 1
ATOM 773 O O . ARG A 1 106 ? 25.775 2.550 -20.677 1.00 90.19 106 ARG A O 1
ATOM 780 N N . ARG A 1 107 ? 24.335 1.068 -19.782 1.00 87.25 107 ARG A N 1
ATOM 781 C CA . ARG A 1 107 ? 24.444 0.072 -20.854 1.00 87.25 107 ARG A CA 1
ATOM 782 C C . ARG A 1 107 ? 23.736 0.549 -22.121 1.00 87.25 107 ARG A C 1
ATOM 784 O O . ARG A 1 107 ? 24.397 0.621 -23.145 1.00 87.25 107 ARG A O 1
ATOM 791 N N . VAL A 1 108 ? 22.472 0.966 -22.025 1.00 84.81 108 VAL A N 1
ATOM 792 C CA . VAL A 1 108 ? 21.702 1.506 -23.162 1.00 84.81 108 VAL A CA 1
ATOM 793 C C . VAL A 1 108 ? 22.413 2.711 -23.779 1.00 84.81 108 VAL A C 1
ATOM 795 O O . VAL A 1 108 ? 22.574 2.774 -24.991 1.00 84.81 108 VAL A O 1
ATOM 798 N N . HIS A 1 109 ? 22.941 3.622 -22.957 1.00 87.62 109 HIS A N 1
ATOM 799 C CA . HIS A 1 109 ? 23.696 4.779 -23.449 1.00 87.62 109 HIS A CA 1
ATOM 800 C C . HIS A 1 109 ? 25.009 4.391 -24.138 1.00 87.62 109 HIS A C 1
ATOM 802 O O . HIS A 1 109 ? 25.419 5.023 -25.110 1.00 87.62 109 HIS A O 1
ATOM 808 N N . ARG A 1 110 ? 25.692 3.349 -23.645 1.00 90.81 110 ARG A N 1
ATOM 809 C CA . ARG A 1 110 ? 26.903 2.822 -24.289 1.00 90.81 110 ARG A CA 1
ATOM 810 C C . ARG A 1 110 ? 26.575 2.168 -25.630 1.00 90.81 110 ARG A C 1
ATOM 812 O O . ARG A 1 110 ? 27.310 2.398 -26.582 1.00 90.81 110 ARG A O 1
ATOM 819 N N . ASP A 1 111 ? 25.498 1.393 -25.690 1.00 85.69 111 ASP A N 1
ATOM 820 C CA . ASP A 1 111 ? 25.057 0.708 -26.906 1.00 85.69 111 ASP A CA 1
ATOM 821 C C . ASP A 1 111 ? 24.593 1.731 -27.959 1.00 85.69 111 ASP A C 1
ATOM 823 O O . ASP A 1 111 ? 25.006 1.646 -29.112 1.00 85.69 111 ASP A O 1
ATOM 827 N N . ARG A 1 112 ? 23.869 2.783 -27.549 1.00 86.56 112 ARG A N 1
ATOM 828 C CA . ARG A 1 112 ? 23.497 3.914 -28.415 1.00 86.56 112 ARG A CA 1
ATOM 829 C C . ARG A 1 112 ? 24.717 4.622 -29.007 1.00 86.56 112 ARG A C 1
ATOM 831 O O . ARG A 1 112 ? 24.818 4.742 -30.219 1.00 86.56 112 ARG A O 1
ATOM 838 N N . ARG A 1 113 ? 25.691 5.004 -28.171 1.00 91.00 113 ARG A N 1
ATOM 839 C CA . ARG A 1 113 ? 26.943 5.630 -28.641 1.00 91.00 113 ARG A CA 1
ATOM 840 C C . ARG A 1 113 ? 27.764 4.731 -29.555 1.00 91.00 113 ARG A C 1
ATOM 842 O O . ARG A 1 113 ? 28.557 5.225 -30.347 1.00 91.00 113 ARG A O 1
ATOM 849 N N . ARG A 1 114 ? 27.662 3.413 -29.380 1.00 90.62 114 ARG A N 1
ATOM 850 C CA . ARG A 1 114 ? 28.326 2.456 -30.258 1.00 90.62 114 ARG A CA 1
ATOM 851 C C . ARG A 1 114 ? 27.667 2.456 -31.636 1.00 90.62 114 ARG A C 1
ATOM 853 O O . ARG A 1 114 ? 28.396 2.560 -32.610 1.00 90.62 114 ARG A O 1
ATOM 860 N N . ARG A 1 115 ? 26.332 2.421 -31.696 1.00 85.31 115 ARG A N 1
ATOM 861 C CA . ARG A 1 115 ? 25.578 2.515 -32.956 1.00 85.31 115 ARG A CA 1
ATOM 862 C C . ARG A 1 115 ? 25.825 3.834 -33.681 1.00 85.31 115 ARG A C 1
ATOM 864 O O . ARG A 1 115 ? 26.100 3.795 -34.865 1.00 85.31 115 ARG A O 1
ATOM 871 N N . GLU A 1 116 ? 25.825 4.961 -32.965 1.00 87.69 116 GLU A N 1
ATOM 872 C CA . GLU A 1 116 ? 26.134 6.288 -33.536 1.00 87.69 116 GLU A CA 1
ATOM 873 C C . GLU A 1 116 ? 27.527 6.312 -34.198 1.00 87.69 116 GLU A C 1
ATOM 875 O O . GLU A 1 116 ? 27.692 6.828 -35.294 1.00 87.69 116 GLU A O 1
ATOM 880 N N . ARG A 1 117 ? 28.535 5.676 -33.585 1.00 92.25 117 ARG A N 1
ATOM 881 C CA . ARG A 1 117 ? 29.876 5.567 -34.189 1.00 92.25 117 ARG A CA 1
ATOM 882 C C . ARG A 1 117 ? 29.937 4.596 -35.361 1.00 92.25 117 ARG A C 1
ATOM 884 O O . ARG A 1 117 ? 30.722 4.803 -36.275 1.00 92.25 117 ARG A O 1
ATOM 891 N N . GLU A 1 118 ? 29.187 3.498 -35.293 1.00 89.00 118 GLU A N 1
ATOM 892 C CA . GLU A 1 118 ? 29.110 2.521 -36.383 1.00 89.00 118 GLU A CA 1
ATOM 893 C C . GLU A 1 118 ? 28.380 3.121 -37.597 1.00 89.00 118 GLU A C 1
ATOM 895 O O . GLU A 1 118 ? 28.806 2.872 -38.719 1.00 89.00 118 GLU A O 1
ATOM 900 N N . SER A 1 119 ? 27.355 3.960 -37.393 1.00 85.75 119 SER A N 1
ATOM 901 C CA . SER A 1 119 ? 26.702 4.708 -38.474 1.00 85.75 119 SER A CA 1
ATOM 902 C C . SER A 1 119 ? 27.614 5.786 -39.055 1.00 85.75 119 SER A C 1
ATOM 904 O O . SER A 1 119 ? 27.784 5.814 -40.265 1.00 85.75 119 SER A O 1
ATOM 906 N N . GLU A 1 120 ? 28.278 6.595 -38.219 1.00 92.12 120 GLU A N 1
ATOM 907 C CA . GLU A 1 120 ? 29.253 7.599 -38.684 1.00 92.12 120 GLU A CA 1
ATOM 908 C C . GLU A 1 120 ? 30.389 6.948 -39.496 1.00 92.12 120 GLU A C 1
ATOM 910 O O . GLU A 1 120 ? 30.777 7.449 -40.546 1.00 92.12 120 GLU A O 1
ATOM 915 N N . ALA A 1 121 ? 30.906 5.797 -39.050 1.00 90.94 121 ALA A N 1
ATOM 916 C CA . ALA A 1 121 ? 31.957 5.077 -39.769 1.00 90.94 121 ALA A CA 1
ATOM 917 C C . ALA A 1 121 ? 31.483 4.512 -41.119 1.00 90.94 121 ALA A C 1
ATOM 919 O O . ALA A 1 121 ? 32.261 4.519 -42.070 1.00 90.94 121 ALA A O 1
ATOM 920 N N . ARG A 1 122 ? 30.231 4.035 -41.202 1.00 85.44 122 ARG A N 1
ATOM 921 C CA . ARG A 1 122 ? 29.619 3.585 -42.463 1.00 85.44 122 ARG A CA 1
ATOM 922 C C . ARG A 1 122 ? 29.416 4.751 -43.426 1.00 85.44 122 ARG A C 1
ATOM 924 O O . ARG A 1 122 ? 29.800 4.634 -44.582 1.00 85.44 122 ARG A O 1
ATOM 931 N N . GLU A 1 123 ? 28.898 5.879 -42.944 1.00 87.56 123 GLU A N 1
ATOM 932 C CA . GLU A 1 123 ? 28.746 7.104 -43.742 1.00 87.56 123 GLU A CA 1
ATOM 933 C C . GLU A 1 123 ? 30.104 7.599 -44.268 1.00 87.56 123 GLU A C 1
ATOM 935 O O . GLU A 1 123 ? 30.241 7.910 -45.448 1.00 87.56 123 GLU A O 1
ATOM 940 N N . GLU A 1 124 ? 31.153 7.592 -43.436 1.00 89.56 124 GLU A N 1
ATOM 941 C CA . GLU A 1 124 ? 32.507 7.938 -43.883 1.00 89.56 124 GLU A CA 1
ATOM 942 C C . GLU A 1 124 ? 33.091 6.948 -44.910 1.00 89.56 124 GLU A C 1
ATOM 944 O O . GLU A 1 124 ? 33.966 7.318 -45.697 1.00 89.56 124 GLU A O 1
ATOM 949 N N . GLU A 1 125 ? 32.708 5.671 -44.865 1.00 86.38 125 GLU A N 1
ATOM 950 C CA . GLU A 1 125 ? 33.136 4.657 -45.834 1.00 86.38 125 GLU A CA 1
ATOM 951 C C . GLU A 1 125 ? 32.403 4.823 -47.172 1.00 86.38 125 GLU A C 1
ATOM 953 O O . GLU A 1 125 ? 33.046 4.779 -48.225 1.00 86.38 125 GLU A O 1
ATOM 958 N N . GLU A 1 126 ? 31.102 5.129 -47.131 1.00 83.69 126 GLU A N 1
ATOM 959 C CA . GLU A 1 126 ? 30.309 5.514 -48.303 1.00 83.69 126 GLU A CA 1
ATOM 960 C C . GLU A 1 126 ? 30.874 6.776 -48.977 1.00 83.69 126 GLU A C 1
ATOM 962 O O . GLU A 1 126 ? 31.107 6.776 -50.190 1.00 83.69 126 GLU A O 1
ATOM 967 N N . ASP A 1 127 ? 31.208 7.814 -48.200 1.00 84.69 127 ASP A N 1
ATOM 968 C CA . ASP A 1 127 ? 31.811 9.058 -48.703 1.00 84.69 127 ASP A CA 1
ATOM 969 C C . ASP A 1 127 ? 33.193 8.839 -49.348 1.00 84.69 127 ASP A C 1
ATOM 971 O O . ASP A 1 127 ? 33.601 9.587 -50.244 1.00 84.69 127 ASP A O 1
ATOM 975 N N . ARG A 1 128 ? 33.934 7.799 -48.936 1.00 85.81 128 ARG A N 1
ATOM 976 C CA . ARG A 1 128 ? 35.231 7.434 -49.540 1.00 85.81 128 ARG A CA 1
ATOM 977 C C . ARG A 1 128 ? 35.095 6.723 -50.893 1.00 85.81 128 ARG A C 1
ATOM 979 O O . ARG A 1 128 ? 36.112 6.506 -51.554 1.00 85.81 128 ARG A O 1
ATOM 986 N N . GLY A 1 129 ? 33.875 6.448 -51.360 1.00 62.38 129 GLY A N 1
ATOM 987 C CA . GLY A 1 129 ? 33.593 6.218 -52.779 1.00 62.38 129 GLY A CA 1
ATOM 988 C C . GLY A 1 129 ? 33.985 4.847 -53.333 1.00 62.38 129 GLY A C 1
ATOM 989 O O . GLY A 1 129 ? 34.230 4.724 -54.535 1.00 62.38 129 GLY A O 1
ATOM 990 N N . VAL A 1 130 ? 34.024 3.799 -52.507 1.00 62.47 130 VAL A N 1
ATOM 991 C CA . VAL A 1 130 ? 34.112 2.417 -53.008 1.00 62.47 130 VAL A CA 1
ATOM 992 C C . VAL A 1 130 ? 32.693 1.939 -53.322 1.00 62.47 130 VAL A C 1
ATOM 994 O O . VAL A 1 130 ? 32.027 1.313 -52.508 1.00 62.47 130 VAL A O 1
ATOM 997 N N . HIS A 1 131 ? 32.198 2.304 -54.506 1.00 56.94 131 HIS A N 1
ATOM 998 C CA . HIS A 1 131 ? 30.879 1.903 -55.001 1.00 56.94 131 HIS A CA 1
ATOM 999 C C . HIS A 1 131 ? 30.909 0.429 -55.447 1.00 56.94 131 HIS A C 1
ATOM 1001 O O . HIS A 1 131 ? 30.908 0.124 -56.639 1.00 56.94 131 HIS A O 1
ATOM 1007 N N . GLU A 1 132 ? 30.998 -0.496 -54.491 1.00 59.53 132 GLU A N 1
ATOM 1008 C CA . GLU A 1 132 ? 30.683 -1.905 -54.725 1.00 59.53 132 GLU A CA 1
ATOM 1009 C C . GLU A 1 132 ? 29.171 -2.083 -54.575 1.00 59.53 132 GLU A C 1
ATOM 1011 O O . GLU A 1 132 ? 28.593 -1.853 -53.516 1.00 59.53 132 GLU A O 1
ATOM 1016 N N . SER A 1 133 ? 28.514 -2.443 -55.678 1.00 58.19 133 SER A N 1
ATOM 1017 C CA . SER A 1 133 ? 27.082 -2.720 -55.738 1.00 58.19 133 SER A CA 1
ATOM 1018 C C . SER A 1 133 ? 26.748 -3.935 -54.869 1.00 58.19 133 SER A C 1
ATOM 1020 O O . SER A 1 133 ? 26.812 -5.074 -55.336 1.00 58.19 133 SER A O 1
ATOM 1022 N N . SER A 1 134 ? 26.435 -3.703 -53.599 1.00 58.09 134 SER A N 1
ATOM 1023 C CA . SER A 1 134 ? 25.947 -4.734 -52.692 1.00 58.09 134 SER A CA 1
ATOM 1024 C C . SER A 1 134 ? 24.441 -4.562 -52.524 1.00 58.09 134 SER A C 1
ATOM 1026 O O . SER A 1 134 ? 23.984 -3.575 -51.952 1.00 58.09 134 SER A O 1
ATOM 1028 N N . ASP A 1 135 ? 23.676 -5.519 -53.049 1.00 63.94 135 ASP A N 1
ATOM 1029 C CA . ASP A 1 135 ? 22.237 -5.669 -52.817 1.00 63.94 135 ASP A CA 1
ATOM 1030 C C . ASP A 1 135 ? 21.997 -6.048 -51.341 1.00 63.94 135 ASP A C 1
ATOM 1032 O O . ASP A 1 135 ? 21.789 -7.217 -51.011 1.00 63.94 135 ASP A O 1
ATOM 1036 N N . ASP A 1 136 ? 22.091 -5.077 -50.429 1.00 60.78 136 ASP A N 1
ATOM 1037 C CA . ASP A 1 136 ? 21.958 -5.319 -48.989 1.00 60.78 136 ASP A CA 1
ATOM 1038 C C . ASP A 1 136 ? 20.505 -5.137 -48.522 1.00 60.78 136 ASP A C 1
ATOM 1040 O O . ASP A 1 136 ? 20.002 -4.038 -48.286 1.00 60.78 136 ASP A O 1
ATOM 1044 N N . VAL A 1 137 ? 19.803 -6.265 -48.417 1.00 58.97 137 VAL A N 1
ATOM 1045 C CA . VAL A 1 137 ? 18.442 -6.384 -47.881 1.00 58.97 137 VAL A CA 1
ATOM 1046 C C . VAL A 1 137 ? 18.555 -6.745 -46.394 1.00 58.97 137 VAL A C 1
ATOM 1048 O O . VAL A 1 137 ? 18.518 -7.923 -46.042 1.00 58.97 137 VAL A O 1
ATOM 1051 N N . GLY A 1 138 ? 18.746 -5.757 -45.508 1.00 56.97 138 GLY A N 1
ATOM 1052 C CA . GLY A 1 138 ? 19.019 -6.063 -44.091 1.00 56.97 138 GLY A CA 1
ATOM 1053 C C . GLY A 1 138 ? 18.812 -4.974 -43.027 1.00 56.97 138 GLY A C 1
ATOM 1054 O O . GLY A 1 138 ? 19.281 -5.162 -41.908 1.00 56.97 138 GLY A O 1
ATOM 1055 N N . GLY A 1 139 ? 18.129 -3.859 -43.318 1.00 59.12 139 GLY A N 1
ATOM 1056 C CA . GLY A 1 139 ? 18.096 -2.677 -42.432 1.00 59.12 139 GLY A CA 1
ATOM 1057 C C . GLY A 1 139 ? 17.038 -2.622 -41.312 1.00 59.12 139 GLY A C 1
ATOM 1058 O O . GLY A 1 139 ? 17.083 -1.707 -40.498 1.00 59.12 139 GLY A O 1
ATOM 1059 N N . GLU A 1 140 ? 16.082 -3.552 -41.228 1.00 61.31 140 GLU A N 1
ATOM 1060 C CA . GLU A 1 140 ? 14.875 -3.349 -40.391 1.00 61.31 140 GLU A CA 1
ATOM 1061 C C . GLU A 1 140 ? 15.007 -3.758 -38.905 1.00 61.31 140 GLU A C 1
ATOM 1063 O O . GLU A 1 140 ? 14.087 -3.531 -38.129 1.00 61.31 140 GLU A O 1
ATOM 1068 N N . ASN A 1 141 ? 16.134 -4.322 -38.454 1.00 63.06 141 ASN A N 1
ATOM 1069 C CA . ASN A 1 141 ? 16.243 -4.868 -37.085 1.00 63.06 141 ASN A CA 1
ATOM 1070 C C . ASN A 1 141 ? 16.777 -3.893 -36.013 1.00 63.06 141 ASN A C 1
ATOM 1072 O O . ASN A 1 141 ? 16.718 -4.208 -34.820 1.00 63.06 141 ASN A O 1
ATOM 1076 N N . ASP A 1 142 ? 17.333 -2.739 -36.393 1.00 63.72 142 ASP A N 1
ATOM 1077 C CA . ASP A 1 142 ? 18.061 -1.883 -35.444 1.00 63.72 142 ASP A CA 1
ATOM 1078 C C . ASP A 1 142 ? 17.167 -0.901 -34.660 1.00 63.72 142 ASP A C 1
ATOM 1080 O O . ASP A 1 142 ? 17.501 -0.559 -33.517 1.00 63.72 142 ASP A O 1
ATOM 1084 N N . GLU A 1 143 ? 16.015 -0.497 -35.210 1.00 72.06 143 GLU A N 1
ATOM 1085 C CA . GLU A 1 143 ? 15.059 0.394 -34.526 1.00 72.06 143 GLU A CA 1
ATOM 1086 C C . GLU A 1 143 ? 14.349 -0.317 -33.358 1.00 72.06 143 GLU A C 1
ATOM 1088 O O . GLU A 1 143 ? 14.347 0.190 -32.230 1.00 72.06 143 GLU A O 1
ATOM 1093 N N . ASP A 1 144 ? 13.876 -1.551 -33.568 1.00 71.50 144 ASP A N 1
ATOM 1094 C CA . ASP A 1 144 ? 13.154 -2.343 -32.558 1.00 71.50 144 ASP A CA 1
ATOM 1095 C C . ASP A 1 144 ? 13.989 -2.610 -31.290 1.00 71.50 144 ASP A C 1
ATOM 1097 O O . ASP A 1 144 ? 13.487 -2.609 -30.159 1.00 71.50 144 ASP A O 1
ATOM 1101 N N . ALA A 1 145 ? 15.304 -2.791 -31.449 1.00 72.19 145 ALA A N 1
ATOM 1102 C CA . ALA A 1 145 ? 16.217 -3.027 -30.334 1.00 72.19 145 ALA A CA 1
ATOM 1103 C C . ALA A 1 145 ? 16.482 -1.763 -29.491 1.00 72.19 145 ALA A C 1
ATOM 1105 O O . ALA A 1 145 ? 16.915 -1.870 -28.336 1.00 72.19 145 ALA A O 1
ATOM 1106 N N . SER A 1 146 ? 16.280 -0.566 -30.051 1.00 76.31 146 SER A N 1
ATOM 1107 C CA . SER A 1 146 ? 16.396 0.701 -29.320 1.00 76.31 146 SER A CA 1
ATOM 1108 C C . SER A 1 146 ? 15.180 0.922 -28.418 1.00 76.31 146 SER A C 1
ATOM 1110 O O . SER A 1 146 ? 15.333 1.161 -27.213 1.00 76.31 146 SER A O 1
ATOM 1112 N N . ASP A 1 147 ? 13.982 0.731 -28.967 1.00 84.00 147 ASP A N 1
ATOM 1113 C CA . ASP A 1 147 ? 12.716 0.934 -28.260 1.00 84.00 147 ASP A CA 1
ATOM 1114 C C . ASP A 1 147 ? 12.536 -0.043 -27.092 1.00 84.00 147 ASP A C 1
ATOM 1116 O O . ASP A 1 147 ? 12.098 0.343 -25.999 1.00 84.00 147 ASP A O 1
ATOM 1120 N N . GLU A 1 148 ? 12.961 -1.300 -27.257 1.00 84.56 148 GLU A N 1
ATOM 1121 C CA . GLU A 1 148 ? 12.930 -2.278 -26.168 1.00 84.56 148 GLU A CA 1
ATOM 1122 C C . GLU A 1 148 ? 13.858 -1.874 -25.004 1.00 84.56 148 GLU A C 1
ATOM 1124 O O . GLU A 1 148 ? 13.514 -2.022 -23.822 1.00 84.56 148 GLU A O 1
ATOM 1129 N N . GLY A 1 149 ? 15.037 -1.330 -25.321 1.00 81.56 149 GLY A N 1
ATOM 1130 C CA . GLY A 1 149 ? 15.994 -0.829 -24.337 1.00 81.56 149 GLY A CA 1
ATOM 1131 C C . GLY A 1 149 ? 15.419 0.319 -23.507 1.00 81.56 149 GLY A C 1
ATOM 1132 O O . GLY A 1 149 ? 15.498 0.297 -22.273 1.00 81.56 149 GLY A O 1
ATOM 1133 N N . GLU A 1 150 ? 14.780 1.287 -24.165 1.00 84.94 150 GLU A N 1
ATOM 1134 C CA . GLU A 1 150 ? 14.119 2.408 -23.494 1.00 84.94 150 GLU A CA 1
ATOM 1135 C C . GLU A 1 150 ? 12.928 1.963 -22.641 1.00 84.94 150 GLU A C 1
ATOM 1137 O O . GLU A 1 150 ? 12.784 2.401 -21.494 1.00 84.94 150 GLU A O 1
ATOM 1142 N N . ALA A 1 151 ? 12.095 1.051 -23.150 1.00 84.38 151 ALA A N 1
ATOM 1143 C CA . ALA A 1 151 ? 10.965 0.506 -22.404 1.00 84.38 151 ALA A CA 1
ATOM 1144 C C . ALA A 1 151 ? 11.429 -0.188 -21.111 1.00 84.38 151 ALA A C 1
ATOM 1146 O O . ALA A 1 151 ? 10.867 0.045 -20.034 1.00 84.38 151 ALA A O 1
ATOM 1147 N N . ARG A 1 152 ? 12.509 -0.979 -21.181 1.00 82.69 152 ARG A N 1
ATOM 1148 C CA . ARG A 1 152 ? 13.120 -1.627 -20.007 1.00 82.69 152 ARG A CA 1
ATOM 1149 C C . ARG A 1 152 ? 13.623 -0.607 -18.982 1.00 82.69 152 ARG A C 1
ATOM 1151 O O . ARG A 1 152 ? 13.411 -0.805 -17.783 1.00 82.69 152 ARG A O 1
ATOM 1158 N N . VAL A 1 153 ? 14.242 0.490 -19.424 1.00 83.12 153 VAL A N 1
ATOM 1159 C CA . VAL A 1 153 ? 14.672 1.583 -18.533 1.00 83.12 153 VAL A CA 1
ATOM 1160 C C . VAL A 1 153 ? 13.469 2.225 -17.843 1.00 83.12 153 VAL A C 1
ATOM 1162 O O . VAL A 1 153 ? 13.471 2.336 -16.617 1.00 83.12 153 VAL A O 1
ATOM 1165 N N . ARG A 1 154 ? 12.403 2.565 -18.580 1.00 85.50 154 ARG A N 1
ATOM 1166 C CA . ARG A 1 154 ? 11.182 3.16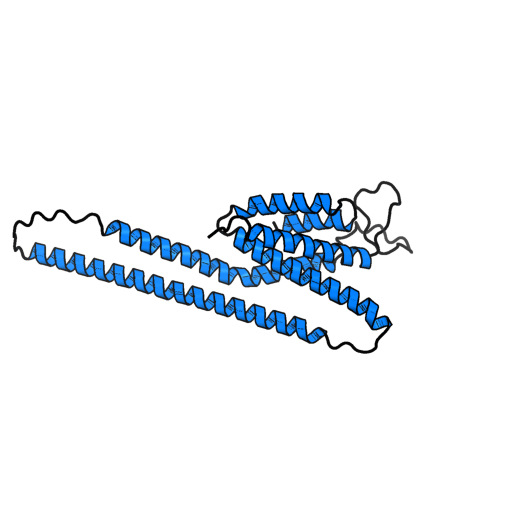6 -18.007 1.00 85.50 154 ARG A CA 1
ATOM 1167 C C . ARG A 1 154 ? 10.548 2.274 -16.935 1.00 85.50 154 ARG A C 1
ATOM 1169 O O . ARG A 1 154 ? 10.169 2.759 -15.868 1.00 85.50 154 ARG A O 1
ATOM 1176 N N . VAL A 1 155 ? 10.484 0.960 -17.166 1.00 83.62 155 VAL A N 1
ATOM 1177 C CA . VAL A 1 155 ? 9.983 -0.003 -16.168 1.00 83.62 155 VAL A CA 1
ATOM 1178 C C . VAL A 1 155 ? 10.860 -0.016 -14.910 1.00 83.62 155 VAL A C 1
ATOM 1180 O O . VAL A 1 155 ? 10.333 0.020 -13.795 1.00 83.62 155 VAL A O 1
ATOM 1183 N N . LEU A 1 156 ? 12.189 -0.012 -15.059 1.00 80.31 156 LEU A N 1
ATOM 1184 C CA . LEU A 1 156 ? 13.115 0.029 -13.922 1.00 80.31 156 LEU A CA 1
ATOM 1185 C C . LEU A 1 156 ? 13.037 1.352 -13.149 1.00 80.31 156 LEU A C 1
ATOM 1187 O O . LEU A 1 156 ? 13.128 1.333 -11.921 1.00 80.31 156 LEU A O 1
ATOM 1191 N N . GLN A 1 157 ? 12.814 2.479 -13.828 1.00 84.19 157 GLN A N 1
ATOM 1192 C CA . GLN A 1 157 ? 12.588 3.779 -13.190 1.00 84.19 157 GLN A CA 1
ATOM 1193 C C . GLN A 1 157 ? 11.324 3.757 -12.328 1.00 84.19 157 GLN A C 1
ATOM 1195 O O . GLN A 1 157 ? 11.363 4.162 -11.165 1.00 84.19 157 GLN A O 1
ATOM 1200 N N . LEU A 1 158 ? 10.219 3.218 -12.853 1.00 83.81 158 LEU A N 1
ATOM 1201 C CA . LEU A 1 158 ? 8.980 3.051 -12.090 1.00 83.81 158 LEU A CA 1
ATOM 1202 C C . LEU A 1 158 ? 9.172 2.122 -10.882 1.00 83.81 158 LEU A C 1
ATOM 1204 O O . LEU A 1 158 ? 8.699 2.434 -9.785 1.00 83.81 158 LEU A O 1
ATOM 1208 N N . GLU A 1 159 ? 9.900 1.012 -11.039 1.00 80.94 159 GLU A N 1
ATOM 1209 C CA . GLU A 1 159 ? 10.205 0.105 -9.927 1.00 80.94 159 GLU A CA 1
ATOM 1210 C C . GLU A 1 159 ? 11.080 0.782 -8.857 1.00 80.94 159 GLU A C 1
ATOM 1212 O O . GLU A 1 159 ? 10.812 0.644 -7.658 1.00 80.94 159 GLU A O 1
ATOM 1217 N N . ALA A 1 160 ? 12.101 1.537 -9.270 1.00 78.81 160 ALA A N 1
ATOM 1218 C CA . ALA A 1 160 ? 12.979 2.285 -8.375 1.00 78.81 160 ALA A CA 1
ATOM 1219 C C . ALA A 1 160 ? 12.189 3.332 -7.580 1.00 78.81 160 ALA A C 1
ATOM 1221 O O . ALA A 1 160 ? 12.236 3.344 -6.346 1.00 78.81 160 ALA A O 1
ATOM 1222 N N . LEU A 1 161 ? 11.396 4.154 -8.277 1.00 84.06 161 LEU A N 1
ATOM 1223 C CA . LEU A 1 161 ? 10.527 5.164 -7.673 1.00 84.06 161 LEU A CA 1
ATOM 1224 C C . LEU A 1 161 ? 9.565 4.538 -6.665 1.00 84.06 161 LEU A C 1
ATOM 1226 O O . LEU A 1 161 ? 9.417 5.046 -5.550 1.00 84.06 161 LEU A O 1
ATOM 1230 N N . TRP A 1 162 ? 8.957 3.405 -7.019 1.00 84.38 162 TRP A N 1
ATOM 1231 C CA . TRP A 1 162 ? 8.095 2.670 -6.106 1.00 84.38 162 TRP A CA 1
ATOM 1232 C C . TRP A 1 162 ? 8.847 2.195 -4.860 1.00 84.38 162 TRP A C 1
ATOM 1234 O O . TRP A 1 162 ? 8.369 2.410 -3.747 1.00 84.38 162 TRP A O 1
ATOM 1244 N N . LYS A 1 163 ? 10.032 1.586 -5.000 1.00 83.81 163 LYS A N 1
ATOM 1245 C CA . LYS A 1 163 ? 10.810 1.090 -3.849 1.00 83.81 163 LYS A CA 1
ATOM 1246 C C . LYS A 1 163 ? 11.250 2.208 -2.909 1.00 83.81 163 LYS A C 1
ATOM 1248 O O . LYS A 1 163 ? 11.193 2.009 -1.696 1.00 83.81 163 LYS A O 1
ATOM 1253 N N . VAL A 1 164 ? 11.605 3.376 -3.442 1.00 80.00 164 VAL A N 1
ATOM 1254 C CA . VAL A 1 164 ? 11.931 4.564 -2.640 1.00 80.00 164 VAL A CA 1
ATOM 1255 C C . VAL A 1 164 ? 10.687 5.093 -1.918 1.00 80.00 164 VAL A C 1
ATOM 1257 O O . VAL A 1 164 ? 10.718 5.303 -0.707 1.00 80.00 164 VAL A O 1
ATOM 1260 N N . ARG A 1 165 ? 9.557 5.245 -2.623 1.00 85.94 165 ARG A N 1
ATOM 1261 C CA . ARG A 1 165 ? 8.293 5.754 -2.050 1.00 85.94 165 ARG A CA 1
ATOM 1262 C C . ARG A 1 165 ? 7.634 4.786 -1.065 1.00 85.94 165 ARG A C 1
ATOM 1264 O O . ARG A 1 165 ? 6.893 5.217 -0.184 1.00 85.94 165 ARG A O 1
ATOM 1271 N N . LYS A 1 166 ? 7.907 3.489 -1.184 1.00 86.44 166 LYS A N 1
ATOM 1272 C CA . LYS A 1 166 ? 7.328 2.432 -0.348 1.00 86.44 166 LYS A CA 1
ATOM 1273 C C . LYS A 1 166 ? 7.643 2.597 1.139 1.00 86.44 166 LYS A C 1
ATOM 1275 O O . LYS A 1 166 ? 6.790 2.270 1.955 1.00 86.44 166 LYS A O 1
ATOM 1280 N N . ILE A 1 167 ? 8.837 3.076 1.493 1.00 81.31 167 ILE A N 1
ATOM 1281 C CA . ILE A 1 167 ? 9.269 3.230 2.893 1.00 81.31 167 ILE A CA 1
ATOM 1282 C C . ILE A 1 167 ? 8.423 4.279 3.633 1.00 81.31 167 ILE A C 1
ATOM 1284 O O . ILE A 1 167 ? 7.763 3.908 4.606 1.00 81.31 167 ILE A O 1
ATOM 1288 N N . PRO A 1 168 ? 8.370 5.554 3.190 1.00 85.88 168 PRO A N 1
ATOM 1289 C CA . PRO A 1 168 ? 7.543 6.556 3.857 1.00 85.88 168 PRO A CA 1
ATOM 1290 C C . PRO A 1 168 ? 6.053 6.209 3.779 1.00 85.88 168 PRO A C 1
ATOM 1292 O O . PRO A 1 168 ? 5.314 6.493 4.717 1.00 85.88 168 PRO A O 1
ATOM 1295 N N . LEU A 1 169 ? 5.612 5.535 2.709 1.00 86.31 169 LEU A N 1
ATOM 1296 C CA . LEU A 1 169 ? 4.236 5.057 2.596 1.00 86.31 169 LEU A CA 1
ATOM 1297 C C . LEU A 1 169 ? 3.900 3.988 3.650 1.00 86.31 169 LEU A C 1
ATOM 1299 O O . LEU A 1 169 ? 2.842 4.069 4.263 1.00 86.31 169 LEU A O 1
ATOM 1303 N N . ASP A 1 170 ? 4.780 3.010 3.893 1.00 88.06 170 ASP A N 1
ATOM 1304 C CA . ASP A 1 170 ? 4.598 2.012 4.962 1.00 88.06 170 ASP A CA 1
ATOM 1305 C C . ASP A 1 170 ? 4.517 2.686 6.337 1.00 88.06 170 ASP A C 1
ATOM 1307 O O . ASP A 1 170 ? 3.617 2.384 7.119 1.00 88.06 170 ASP A O 1
ATOM 1311 N N . GLY A 1 171 ? 5.409 3.648 6.601 1.00 86.69 171 GLY A N 1
ATOM 1312 C CA . GLY A 1 171 ? 5.402 4.440 7.831 1.00 86.69 171 GLY A CA 1
ATOM 1313 C C . GLY A 1 171 ? 4.091 5.204 8.029 1.00 86.69 171 GLY A C 1
ATOM 1314 O O . GLY A 1 171 ? 3.461 5.079 9.078 1.00 86.69 171 GLY A O 1
ATOM 1315 N N . ALA A 1 172 ? 3.633 5.922 7.000 1.00 87.38 172 ALA A N 1
ATOM 1316 C CA . ALA A 1 172 ? 2.371 6.659 7.026 1.00 87.38 172 ALA A CA 1
ATOM 1317 C C . ALA A 1 172 ? 1.156 5.734 7.213 1.00 87.38 172 ALA A C 1
ATOM 1319 O O . ALA A 1 172 ? 0.252 6.050 7.983 1.00 87.38 172 ALA A O 1
ATOM 1320 N N . LEU A 1 173 ? 1.144 4.565 6.562 1.00 89.44 173 LEU A N 1
ATOM 1321 C CA . LEU A 1 173 ? 0.077 3.574 6.720 1.00 89.44 173 LEU A CA 1
ATOM 1322 C C . LEU A 1 173 ? 0.015 3.031 8.148 1.00 89.44 173 LEU A C 1
ATOM 1324 O O . LEU A 1 173 ? -1.075 2.923 8.707 1.00 89.44 173 LEU A O 1
ATOM 1328 N N . ARG A 1 174 ? 1.162 2.708 8.755 1.00 90.38 174 ARG A N 1
ATOM 1329 C CA . ARG A 1 174 ? 1.203 2.258 10.153 1.00 90.38 174 ARG A CA 1
ATOM 1330 C C . ARG A 1 174 ? 0.780 3.364 11.111 1.00 90.38 174 ARG A C 1
ATOM 1332 O O . ARG A 1 174 ? 0.005 3.084 12.016 1.00 90.38 174 ARG A O 1
ATOM 1339 N N . ALA A 1 175 ? 1.236 4.598 10.893 1.00 88.25 175 ALA A N 1
ATOM 1340 C CA . ALA A 1 175 ? 0.817 5.751 11.687 1.00 88.25 175 ALA A CA 1
ATOM 1341 C C . ALA A 1 175 ? -0.704 5.958 11.614 1.00 88.25 175 ALA A C 1
ATOM 1343 O O . ALA A 1 175 ? -1.347 6.088 12.648 1.00 88.25 175 ALA A O 1
ATOM 1344 N N . ALA A 1 176 ? -1.297 5.870 10.420 1.00 87.38 176 ALA A N 1
ATOM 1345 C CA . ALA A 1 176 ? -2.747 5.935 10.252 1.00 87.38 176 ALA A CA 1
ATOM 1346 C C . ALA A 1 176 ? -3.475 4.777 10.959 1.00 87.38 176 ALA A C 1
ATOM 1348 O O . ALA A 1 176 ? -4.511 4.994 11.577 1.00 87.38 176 ALA A O 1
ATOM 1349 N N . CYS A 1 177 ? -2.933 3.553 10.916 1.00 90.94 177 CYS A N 1
ATOM 1350 C CA . CYS A 1 177 ? -3.509 2.419 11.647 1.00 90.94 177 CYS A CA 1
ATOM 1351 C C . CYS A 1 177 ? -3.448 2.619 13.168 1.00 90.94 177 CYS A C 1
ATOM 1353 O O . CYS A 1 177 ? -4.405 2.274 13.850 1.00 90.94 177 CYS A O 1
ATOM 1355 N N . ARG A 1 178 ? -2.350 3.175 13.700 1.00 91.00 178 ARG A N 1
ATOM 1356 C CA . ARG A 1 178 ? -2.238 3.505 15.130 1.00 91.00 178 ARG A CA 1
ATOM 1357 C C . ARG A 1 178 ? -3.203 4.613 15.522 1.00 91.00 178 ARG A C 1
ATOM 1359 O O . ARG A 1 178 ? -3.893 4.454 16.514 1.00 91.00 178 ARG A O 1
ATOM 1366 N N . ALA A 1 179 ? -3.350 5.649 14.697 1.00 87.06 179 ALA A N 1
ATOM 1367 C CA . ALA A 1 179 ? -4.333 6.705 14.932 1.00 87.06 179 ALA A CA 1
ATOM 1368 C C . ALA A 1 179 ? -5.767 6.153 15.044 1.00 87.06 179 ALA A C 1
ATOM 1370 O O . ALA A 1 179 ? -6.512 6.585 15.911 1.00 87.06 179 ALA A O 1
ATOM 1371 N N . VAL A 1 180 ? -6.136 5.147 14.237 1.00 86.31 180 VAL A N 1
ATOM 1372 C CA . VAL A 1 180 ? -7.441 4.456 14.342 1.00 86.31 180 VAL A CA 1
ATOM 1373 C C . VAL A 1 180 ? -7.611 3.696 15.669 1.00 86.31 180 VAL A C 1
ATOM 1375 O O . VAL A 1 180 ? -8.740 3.486 16.107 1.00 86.31 180 VAL A O 1
ATOM 1378 N N . LEU A 1 181 ? -6.516 3.251 16.290 1.00 88.88 181 LEU A N 1
ATOM 1379 C CA . LEU A 1 181 ? -6.528 2.525 17.565 1.00 88.88 181 LEU A CA 1
ATOM 1380 C C . LEU A 1 181 ? -6.429 3.453 18.784 1.00 88.88 181 LEU A C 1
ATOM 1382 O O . LEU A 1 181 ? -6.994 3.146 19.827 1.00 88.88 181 LEU A O 1
ATOM 1386 N N . GLU A 1 182 ? -5.683 4.549 18.677 1.00 85.81 182 GLU A N 1
ATOM 1387 C CA . GLU A 1 182 ? -5.420 5.486 19.774 1.00 85.81 182 GLU A CA 1
ATOM 1388 C C . GLU A 1 182 ? -6.534 6.517 19.929 1.00 85.81 182 GLU A C 1
ATOM 1390 O O . GLU A 1 182 ? -6.925 6.825 21.054 1.00 85.81 182 GLU A O 1
ATOM 1395 N N . ASP A 1 183 ? -7.056 7.029 18.813 1.00 76.38 183 ASP A N 1
ATOM 1396 C CA . ASP A 1 183 ? -8.155 7.983 18.813 1.00 76.38 183 ASP A CA 1
ATOM 1397 C C . ASP A 1 183 ? -9.464 7.229 18.559 1.00 76.38 183 ASP A C 1
ATOM 1399 O O . ASP A 1 183 ? -9.721 6.803 17.422 1.00 76.38 183 ASP A O 1
ATOM 1403 N N . PRO A 1 184 ? -10.310 7.024 19.587 1.00 62.75 184 PRO A N 1
ATOM 1404 C CA . PRO A 1 184 ? -11.665 6.572 19.371 1.00 62.75 184 PRO A CA 1
ATOM 1405 C C . PRO A 1 184 ? -12.422 7.669 18.625 1.00 62.75 184 PRO A C 1
ATOM 1407 O O . PRO A 1 184 ? -13.025 8.539 19.252 1.00 62.75 184 PRO A O 1
ATOM 1410 N N . LEU A 1 185 ? -12.319 7.620 17.284 1.00 57.94 185 LEU A N 1
ATOM 1411 C CA . LEU A 1 185 ? -12.815 8.582 16.296 1.00 57.94 185 LEU A CA 1
ATOM 1412 C C . LEU A 1 185 ? -13.906 9.451 16.899 1.00 57.94 185 LEU A C 1
ATOM 1414 O O . LEU A 1 185 ? -14.952 8.880 17.222 1.00 57.94 185 LEU A O 1
ATOM 1418 N N . PRO A 1 186 ? -13.693 10.775 17.029 1.00 51.53 186 PRO A N 1
ATOM 1419 C CA . PRO A 1 186 ? -14.402 11.633 17.964 1.00 51.53 186 PRO A CA 1
ATOM 1420 C C . PRO A 1 186 ? -15.878 11.275 17.964 1.00 51.53 186 PRO A C 1
ATOM 1422 O O . PRO A 1 186 ? -16.624 11.613 17.037 1.00 51.53 186 PRO A O 1
ATOM 1425 N N . SER A 1 187 ? -16.279 10.512 18.983 1.00 52.47 187 SER A N 1
ATOM 1426 C CA . SER A 1 187 ? -17.679 10.246 19.268 1.00 52.47 187 SER A CA 1
ATOM 1427 C C . SER A 1 187 ? -18.217 11.607 19.634 1.00 52.47 187 SER A C 1
ATOM 1429 O O . SER A 1 187 ? -17.961 12.065 20.740 1.00 52.47 187 SER A O 1
ATOM 1431 N N . ARG A 1 188 ? -18.766 12.295 18.621 1.00 52.19 188 ARG A N 1
ATOM 1432 C CA . ARG A 1 188 ? -19.304 13.658 18.604 1.00 52.19 188 ARG A CA 1
ATOM 1433 C C . ARG A 1 188 ? -19.436 14.168 20.034 1.00 52.19 188 ARG A C 1
ATOM 1435 O O . ARG A 1 188 ? -20.464 13.860 20.621 1.00 52.19 188 ARG A O 1
ATOM 1442 N N . ARG A 1 189 ? -18.368 14.790 20.583 1.00 51.12 189 ARG A N 1
ATOM 1443 C CA . ARG A 1 189 ? -18.189 15.040 22.031 1.00 51.12 189 ARG A CA 1
ATOM 1444 C C . ARG A 1 189 ? -19.512 15.548 22.587 1.00 51.12 189 ARG A C 1
ATOM 1446 O O . ARG A 1 189 ? -19.865 16.709 22.388 1.00 51.12 189 ARG A O 1
ATOM 1453 N N . GLY A 1 190 ? -20.287 14.633 23.161 1.00 49.41 190 GLY A N 1
ATOM 1454 C CA . GLY A 1 190 ? -21.544 14.963 23.796 1.00 49.41 190 GLY A CA 1
ATOM 1455 C C . GLY A 1 190 ? -21.164 15.815 24.984 1.00 49.41 190 GLY A C 1
ATOM 1456 O O . GLY A 1 190 ? -20.216 15.469 25.684 1.00 49.41 190 GLY A O 1
ATOM 1457 N N . HIS A 1 191 ? -21.832 16.957 25.123 1.00 50.00 191 HIS A N 1
ATOM 1458 C CA . HIS A 1 191 ? -21.691 17.888 26.235 1.00 50.00 191 HIS A CA 1
ATOM 1459 C C . HIS A 1 191 ? -21.258 17.192 27.526 1.00 50.00 191 HIS A C 1
ATOM 1461 O O . HIS A 1 191 ? -21.871 16.196 27.901 1.00 50.00 191 HIS A O 1
ATOM 1467 N N . GLU A 1 192 ? -20.239 17.754 28.180 1.00 52.44 192 GLU A N 1
ATOM 1468 C CA . GLU A 1 192 ? -19.715 17.402 29.503 1.00 52.44 192 GLU A CA 1
ATOM 1469 C C . GLU A 1 192 ? -20.827 17.410 30.573 1.00 52.44 192 GLU A C 1
ATOM 1471 O O . GLU A 1 192 ? -20.927 18.288 31.426 1.00 52.44 192 GLU A O 1
ATOM 1476 N N . GLY A 1 193 ? -21.721 16.430 30.516 1.00 55.25 193 GLY A N 1
ATOM 1477 C CA . GLY A 1 193 ? -22.651 16.090 31.570 1.00 55.25 193 GLY A CA 1
ATOM 1478 C C . GLY A 1 193 ? -21.908 15.186 32.535 1.00 55.25 193 GLY A C 1
ATOM 1479 O O . GLY A 1 193 ? -21.589 14.049 32.193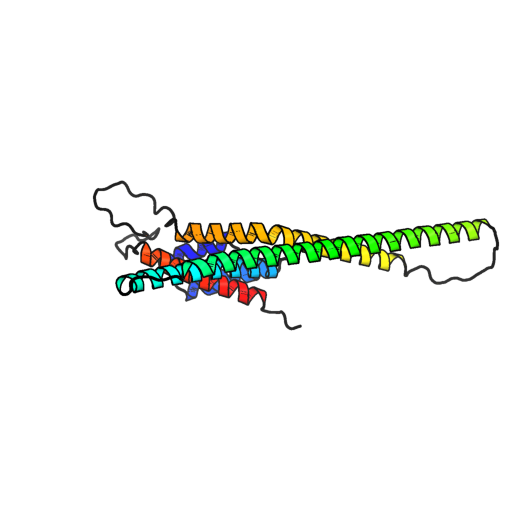 1.00 55.25 193 GLY A O 1
ATOM 1480 N N . ARG A 1 194 ? -21.590 15.722 33.717 1.00 53.75 194 ARG A N 1
ATOM 1481 C CA . ARG A 1 194 ? -20.967 15.029 34.857 1.00 53.75 194 ARG A CA 1
ATOM 1482 C C . ARG A 1 194 ? -21.455 13.573 34.964 1.00 53.75 194 ARG A C 1
ATOM 1484 O O . ARG A 1 194 ? -22.582 13.345 35.390 1.00 53.75 194 ARG A O 1
ATOM 1491 N N . GLY A 1 195 ? -20.606 12.610 34.598 1.00 62.69 195 GLY A N 1
ATOM 1492 C CA . GLY A 1 195 ? -20.862 11.172 34.773 1.00 62.69 195 GLY A CA 1
ATOM 1493 C C . GLY A 1 195 ? -20.970 10.328 33.496 1.00 62.69 195 GLY A C 1
ATOM 1494 O O . GLY A 1 195 ? -21.340 9.162 33.592 1.00 62.69 195 GLY A O 1
ATOM 1495 N N . GLY A 1 196 ? -20.672 10.883 32.315 1.00 58.97 196 GLY A N 1
ATOM 1496 C CA . GLY A 1 196 ? -20.698 10.142 31.049 1.00 58.97 196 GLY A CA 1
ATOM 1497 C C . GLY A 1 196 ? -19.710 8.970 31.014 1.00 58.97 196 GLY A C 1
ATOM 1498 O O . GLY A 1 196 ? -18.525 9.144 31.268 1.00 58.97 196 GLY A O 1
ATOM 1499 N N . VAL A 1 197 ? -20.215 7.779 30.692 1.00 61.06 197 VAL A N 1
ATOM 1500 C CA . VAL A 1 197 ? -19.415 6.573 30.443 1.00 61.06 197 VAL A CA 1
ATOM 1501 C C . VAL A 1 197 ? -18.535 6.806 29.212 1.00 61.06 197 VAL A C 1
ATOM 1503 O O . VAL A 1 197 ? -19.062 7.023 28.119 1.00 61.06 197 VAL A O 1
ATOM 1506 N N . ASP A 1 198 ? -17.214 6.737 29.379 1.00 63.06 198 ASP A N 1
ATOM 1507 C CA . ASP A 1 198 ? -16.268 6.776 28.263 1.00 63.06 198 ASP A CA 1
ATOM 1508 C C . ASP A 1 198 ? -16.444 5.524 27.391 1.00 63.06 198 ASP A C 1
ATOM 1510 O O . ASP A 1 198 ? -16.233 4.388 27.826 1.00 63.06 198 ASP A O 1
ATOM 1514 N N . GLY A 1 199 ? -16.851 5.715 26.138 1.00 64.75 199 GLY A N 1
ATOM 1515 C CA . GLY A 1 199 ? -17.105 4.608 25.225 1.00 64.75 199 GLY A CA 1
ATOM 1516 C C . GLY A 1 199 ? -17.398 5.053 23.801 1.00 64.75 199 GLY A C 1
ATOM 1517 O O . GLY A 1 199 ? -17.678 6.219 23.522 1.00 64.75 199 GLY A O 1
ATOM 1518 N N . TRP A 1 200 ? -17.327 4.095 22.882 1.00 71.06 200 TRP A N 1
ATOM 1519 C CA . TRP A 1 200 ? -17.698 4.303 21.489 1.00 71.06 200 TRP A CA 1
ATOM 1520 C C . TRP A 1 200 ? -19.221 4.270 21.380 1.00 71.06 200 TRP A C 1
ATOM 1522 O O . TRP A 1 200 ? -19.850 3.255 21.689 1.00 71.06 200 TRP A O 1
ATOM 1532 N N . VAL A 1 201 ? -19.814 5.372 20.920 1.00 64.75 201 VAL A N 1
ATOM 1533 C CA . VAL A 1 201 ? -21.255 5.444 20.652 1.00 64.75 201 VAL A CA 1
ATOM 1534 C C . VAL A 1 201 ? -21.485 5.221 19.155 1.00 64.75 201 VAL A C 1
ATOM 1536 O O . VAL A 1 201 ? -20.983 6.009 18.346 1.00 64.75 201 VAL A O 1
ATOM 1539 N N . PRO A 1 202 ? -22.235 4.180 18.749 1.00 67.38 202 PRO A N 1
ATOM 1540 C CA . PRO A 1 202 ? -22.555 3.957 17.346 1.00 67.38 202 PRO A CA 1
ATOM 1541 C C . PRO A 1 202 ? -23.287 5.167 16.755 1.00 67.38 202 PRO A C 1
ATOM 1543 O O . PRO A 1 202 ? -24.316 5.611 17.268 1.00 67.38 202 PRO A O 1
ATOM 1546 N N . SER A 1 203 ? -22.790 5.695 15.637 1.00 62.00 203 SER A N 1
ATOM 1547 C CA . SER A 1 203 ? -23.482 6.753 14.895 1.00 62.00 203 SER A CA 1
ATOM 1548 C C . SER A 1 203 ? -24.764 6.188 14.269 1.00 62.00 203 SER A C 1
ATOM 1550 O O . SER A 1 203 ? -24.728 5.669 13.153 1.00 62.00 203 SER A O 1
ATOM 1552 N N . GLY A 1 204 ? -25.895 6.263 14.976 1.00 63.56 204 GLY A N 1
ATOM 1553 C CA . GLY A 1 204 ? -27.216 5.922 14.429 1.00 63.56 204 GLY A CA 1
ATOM 1554 C C . GLY A 1 204 ? -28.125 5.062 15.306 1.00 63.56 204 GLY A C 1
ATOM 1555 O O . GLY A 1 204 ? -29.264 4.825 14.904 1.00 63.56 204 GLY A O 1
ATOM 1556 N N . SER A 1 205 ? -27.692 4.618 16.488 1.00 58.53 205 SER A N 1
ATOM 1557 C CA . SER A 1 205 ? -28.586 3.926 17.421 1.00 58.53 205 SER A CA 1
ATOM 1558 C C . SER A 1 205 ? -29.594 4.923 18.012 1.00 58.53 205 SER A C 1
ATOM 1560 O O . SER A 1 205 ? -29.258 5.796 18.807 1.00 58.53 205 SER A O 1
ATOM 1562 N N . ARG A 1 206 ? -30.864 4.818 17.592 1.00 58.12 206 ARG A N 1
ATOM 1563 C CA . ARG A 1 206 ? -31.987 5.610 18.138 1.00 58.12 206 ARG A CA 1
ATOM 1564 C C . ARG A 1 206 ? -32.476 5.127 19.511 1.00 58.12 206 ARG A C 1
ATOM 1566 O O . ARG A 1 206 ? -33.437 5.673 20.038 1.00 58.12 206 ARG A O 1
ATOM 1573 N N . GLY A 1 207 ? -31.811 4.151 20.114 1.00 55.50 207 GLY A N 1
ATOM 1574 C CA . GLY A 1 207 ? -32.086 3.694 21.468 1.00 55.50 207 GLY A CA 1
ATOM 1575 C C . GLY A 1 207 ? -30.887 2.921 21.995 1.00 55.50 207 GLY A C 1
ATOM 1576 O O . GLY A 1 207 ? -30.320 2.158 21.228 1.00 55.50 207 GLY A O 1
ATOM 1577 N N . LEU A 1 208 ? -30.502 3.230 23.240 1.00 53.41 208 LEU A N 1
ATOM 1578 C CA . LEU A 1 208 ? -29.789 2.498 24.315 1.00 53.41 208 LEU A CA 1
ATOM 1579 C C . LEU A 1 208 ? -28.926 1.237 24.051 1.00 53.41 208 LEU A C 1
ATOM 1581 O O . LEU A 1 208 ? -28.415 0.656 25.006 1.00 53.41 208 LEU A O 1
ATOM 1585 N N . GLU A 1 209 ? -28.710 0.792 22.823 1.00 59.84 209 GLU A N 1
ATOM 1586 C CA . GLU A 1 209 ? -28.026 -0.457 22.533 1.00 59.84 209 GLU A CA 1
ATOM 1587 C C . GLU A 1 209 ? -26.510 -0.259 22.535 1.00 59.84 209 GLU A C 1
ATOM 1589 O O . GLU A 1 209 ? -25.913 0.303 21.618 1.00 59.84 209 GLU A O 1
ATOM 1594 N N . CYS A 1 210 ? -25.936 -0.754 23.634 1.00 66.44 210 CYS A N 1
ATOM 1595 C CA . CYS A 1 210 ? -24.547 -1.135 23.856 1.00 66.44 210 CYS A CA 1
ATOM 1596 C C . CYS A 1 210 ? -23.511 -0.034 23.576 1.00 66.44 210 CYS A C 1
ATOM 1598 O O . CYS A 1 210 ? -22.909 0.038 22.505 1.00 66.44 210 CYS A O 1
ATOM 1600 N N . VAL A 1 211 ? -23.236 0.783 24.599 1.00 75.56 211 VAL A N 1
ATOM 1601 C CA . VAL A 1 211 ? -21.980 1.542 24.659 1.00 75.56 211 VAL A CA 1
ATOM 1602 C C . VAL A 1 211 ? -20.841 0.526 24.688 1.00 75.56 211 VAL A C 1
ATOM 1604 O O . VAL A 1 211 ? -20.701 -0.236 25.646 1.00 75.56 211 VAL A O 1
ATOM 1607 N N . VAL A 1 212 ? -20.047 0.483 23.621 1.00 82.12 212 VAL A N 1
ATOM 1608 C CA . VAL A 1 212 ? -18.858 -0.367 23.574 1.00 82.12 212 VAL A CA 1
ATOM 1609 C C . VAL A 1 212 ? -17.776 0.338 24.381 1.00 82.12 212 VAL A C 1
ATOM 1611 O O . VAL A 1 212 ? -17.455 1.497 24.106 1.00 82.12 212 VAL A O 1
ATOM 1614 N N . SER A 1 213 ? -17.221 -0.339 25.389 1.00 86.44 213 SER A N 1
ATOM 1615 C CA . SER A 1 213 ? -16.114 0.224 26.165 1.00 86.44 213 SER A CA 1
ATOM 1616 C C . SER A 1 213 ? -14.945 0.570 25.241 1.00 86.44 213 SER A C 1
ATOM 1618 O O . SER A 1 213 ? -14.742 -0.075 24.209 1.00 86.44 213 SER A O 1
ATOM 1620 N N . VAL A 1 214 ? -14.164 1.592 25.599 1.00 85.81 214 VAL A N 1
ATOM 1621 C CA . VAL A 1 214 ? -13.008 2.024 24.794 1.00 85.81 214 VAL A CA 1
ATOM 1622 C C . VAL A 1 214 ? -12.076 0.849 24.487 1.00 85.81 214 VAL A C 1
ATOM 1624 O O . VAL A 1 214 ? -11.684 0.669 23.336 1.00 85.81 214 VAL A O 1
ATOM 1627 N N . GLU A 1 215 ? -11.803 0.005 25.482 1.00 88.88 215 GLU A N 1
ATOM 1628 C CA . GLU A 1 215 ? -10.928 -1.162 25.335 1.00 88.88 215 GLU A CA 1
ATOM 1629 C C . GLU A 1 215 ? -11.500 -2.244 24.413 1.00 88.88 215 GLU A C 1
ATOM 1631 O O . GLU A 1 215 ? -10.788 -2.783 23.564 1.00 88.88 215 GLU A O 1
ATOM 1636 N N . GLU A 1 216 ? -12.803 -2.522 24.489 1.00 89.38 216 GLU A N 1
ATOM 1637 C CA . GLU A 1 216 ? -13.438 -3.450 23.551 1.00 89.38 216 GLU A CA 1
ATOM 1638 C C . GLU A 1 216 ? -13.450 -2.880 22.123 1.00 89.38 216 GLU A C 1
ATOM 1640 O O . GLU A 1 216 ? -13.215 -3.613 21.160 1.00 89.38 216 GLU A O 1
ATOM 1645 N N . GLY A 1 217 ? -13.647 -1.566 21.974 1.00 89.25 217 GLY A N 1
ATOM 1646 C CA . GLY A 1 217 ? -13.559 -0.871 20.690 1.00 89.25 217 GLY A CA 1
ATOM 1647 C C . GLY A 1 217 ? -12.169 -0.994 20.064 1.00 89.25 217 GLY A C 1
ATOM 1648 O O . GLY A 1 217 ? -12.045 -1.406 18.907 1.00 89.25 217 GLY A O 1
ATOM 1649 N N . LYS A 1 218 ? -11.112 -0.733 20.846 1.00 90.88 218 LYS A N 1
ATOM 1650 C CA . LYS A 1 218 ? -9.712 -0.916 20.428 1.00 90.88 218 LYS A CA 1
ATOM 1651 C C . LYS A 1 218 ? -9.426 -2.355 20.014 1.00 90.88 218 LYS A C 1
ATOM 1653 O O . LYS A 1 218 ? -8.829 -2.582 18.959 1.00 90.88 218 LYS A O 1
ATOM 1658 N N . ARG A 1 219 ? -9.891 -3.335 20.797 1.00 93.12 219 ARG A N 1
ATOM 1659 C CA . ARG A 1 219 ? -9.722 -4.762 20.490 1.00 93.12 219 ARG A CA 1
ATOM 1660 C C . ARG A 1 219 ? -10.383 -5.130 19.162 1.00 93.12 219 ARG A C 1
ATOM 1662 O O . ARG A 1 219 ? -9.727 -5.706 18.295 1.00 93.12 219 ARG A O 1
ATOM 1669 N N . ARG A 1 220 ? -11.646 -4.741 18.954 1.00 92.44 220 ARG A N 1
ATOM 1670 C CA . ARG A 1 220 ? -12.369 -4.978 17.690 1.00 92.44 220 ARG A CA 1
ATOM 1671 C C . ARG A 1 220 ? -11.707 -4.280 16.507 1.00 92.44 220 ARG A C 1
ATOM 1673 O O . ARG A 1 220 ? -11.632 -4.857 15.424 1.00 92.44 220 ARG A O 1
ATOM 1680 N N . ALA A 1 221 ? -11.204 -3.062 16.700 1.00 92.56 221 ALA A N 1
ATOM 1681 C CA . ALA A 1 221 ? -10.489 -2.321 15.664 1.00 92.56 221 ALA A CA 1
ATOM 1682 C C . ALA A 1 221 ? -9.191 -3.039 15.273 1.00 92.56 221 ALA A C 1
ATOM 1684 O O . ALA A 1 221 ? -8.908 -3.209 14.085 1.00 92.56 221 ALA A O 1
ATOM 1685 N N . ALA A 1 222 ? -8.439 -3.533 16.257 1.00 94.62 222 ALA A N 1
ATOM 1686 C CA . ALA A 1 222 ? -7.228 -4.305 16.029 1.00 94.62 222 ALA A CA 1
ATOM 1687 C C . ALA A 1 222 ? -7.515 -5.621 15.282 1.00 94.62 222 ALA A C 1
ATOM 1689 O O . ALA A 1 222 ? -6.825 -5.937 14.311 1.00 94.62 222 ALA A O 1
ATOM 1690 N N . GLU A 1 223 ? -8.574 -6.348 15.652 1.00 94.88 223 GLU A N 1
ATOM 1691 C CA . GLU A 1 223 ? -9.036 -7.532 14.912 1.00 94.88 223 GLU A CA 1
ATOM 1692 C C . GLU A 1 223 ? -9.414 -7.197 13.467 1.00 94.88 223 GLU A C 1
ATOM 1694 O O . GLU A 1 223 ? -8.991 -7.889 12.536 1.00 94.88 223 GLU A O 1
ATOM 1699 N N . ALA A 1 224 ? -10.158 -6.109 13.261 1.00 94.19 224 ALA A N 1
ATOM 1700 C CA . ALA A 1 224 ? -10.543 -5.649 11.935 1.00 94.19 224 ALA A CA 1
ATOM 1701 C C . ALA A 1 224 ? -9.313 -5.332 11.073 1.00 94.19 224 ALA A C 1
ATOM 1703 O O . ALA A 1 224 ? -9.243 -5.776 9.927 1.00 94.19 224 ALA A O 1
ATOM 1704 N N . LEU A 1 225 ? -8.305 -4.642 11.624 1.00 94.31 225 LEU A N 1
ATOM 1705 C CA . LEU A 1 225 ? -7.034 -4.381 10.939 1.00 94.31 225 LEU A CA 1
ATOM 1706 C C . LEU A 1 225 ? -6.354 -5.684 10.494 1.00 94.31 225 LEU A C 1
ATOM 1708 O O . LEU A 1 225 ? -5.876 -5.771 9.360 1.00 94.31 225 LEU A O 1
ATOM 1712 N N . VAL A 1 226 ? -6.343 -6.720 11.341 1.00 95.25 226 VAL A N 1
ATOM 1713 C CA . VAL A 1 226 ? -5.778 -8.029 10.974 1.00 95.25 226 VAL A CA 1
ATOM 1714 C C . VAL A 1 226 ? -6.574 -8.676 9.841 1.00 95.25 226 VAL A C 1
ATOM 1716 O O . VAL A 1 226 ? -5.973 -9.059 8.835 1.00 95.25 226 VAL A O 1
ATOM 1719 N N . ILE A 1 227 ? -7.906 -8.740 9.956 1.00 94.75 227 ILE A N 1
ATOM 1720 C CA . ILE A 1 227 ? -8.792 -9.328 8.937 1.00 94.75 227 ILE A CA 1
ATOM 1721 C C . ILE A 1 227 ? -8.598 -8.627 7.588 1.00 94.75 227 ILE A C 1
ATOM 1723 O O . ILE A 1 227 ? -8.330 -9.282 6.575 1.00 94.75 227 ILE A O 1
ATOM 1727 N N . VAL A 1 228 ? -8.695 -7.295 7.575 1.00 93.81 228 VAL A N 1
ATOM 1728 C CA . VAL A 1 228 ? -8.522 -6.471 6.374 1.00 93.81 228 VAL A CA 1
ATOM 1729 C C . VAL A 1 228 ? -7.135 -6.675 5.779 1.00 93.81 228 VAL A C 1
ATOM 1731 O O . VAL A 1 228 ? -6.998 -6.895 4.574 1.00 93.81 228 VAL A O 1
ATOM 1734 N N . GLY A 1 229 ? -6.091 -6.648 6.605 1.00 93.75 229 GLY A N 1
ATOM 1735 C CA . GLY A 1 229 ? -4.739 -6.802 6.101 1.00 93.75 229 GLY A CA 1
ATOM 1736 C C . GLY A 1 229 ? -4.452 -8.208 5.553 1.00 93.75 229 GLY A C 1
ATOM 1737 O O . GLY A 1 229 ? -3.714 -8.342 4.571 1.00 93.75 229 GLY A O 1
ATOM 1738 N N . ASP A 1 230 ? -5.067 -9.257 6.111 1.00 94.19 230 ASP A N 1
ATOM 1739 C CA . ASP A 1 230 ? -4.985 -10.622 5.574 1.00 94.19 230 ASP A CA 1
ATOM 1740 C C . ASP A 1 230 ? -5.719 -10.748 4.234 1.00 94.19 230 ASP A C 1
ATOM 1742 O O . ASP A 1 230 ? -5.210 -11.407 3.323 1.00 94.19 230 ASP A O 1
ATOM 1746 N N . LEU A 1 231 ? -6.871 -10.089 4.075 1.00 92.69 231 LEU A N 1
ATOM 1747 C CA . LEU A 1 231 ? -7.592 -10.023 2.800 1.00 92.69 231 LEU A CA 1
ATOM 1748 C C . LEU A 1 231 ? -6.787 -9.295 1.721 1.00 92.69 231 LEU A C 1
ATOM 1750 O O . LEU A 1 231 ? -6.643 -9.820 0.617 1.00 92.69 231 LEU A O 1
ATOM 1754 N N . MET A 1 232 ? -6.203 -8.136 2.038 1.00 93.19 232 MET A N 1
ATOM 1755 C CA . MET A 1 232 ? -5.370 -7.378 1.095 1.00 93.19 232 MET A CA 1
ATOM 1756 C C . MET A 1 232 ? -4.166 -8.201 0.619 1.00 93.19 232 MET A C 1
ATOM 1758 O O . MET A 1 232 ? -3.850 -8.238 -0.572 1.00 93.19 232 MET A O 1
ATOM 1762 N N . VAL A 1 233 ? -3.498 -8.912 1.534 1.00 93.00 233 VAL A N 1
ATOM 1763 C CA . VAL A 1 233 ? -2.345 -9.744 1.168 1.00 93.00 233 VAL A CA 1
ATOM 1764 C C . VAL A 1 233 ? -2.757 -10.964 0.351 1.00 93.00 233 VAL A C 1
ATOM 1766 O O . VAL A 1 233 ? -2.051 -11.280 -0.607 1.00 93.00 233 VAL A O 1
ATOM 1769 N N . ARG A 1 234 ? -3.874 -11.628 0.666 1.00 92.62 234 ARG A N 1
ATOM 1770 C CA . ARG A 1 234 ? -4.389 -12.738 -0.155 1.00 92.62 234 ARG A CA 1
ATOM 1771 C C . ARG A 1 234 ? -4.793 -12.271 -1.555 1.00 92.62 234 ARG A C 1
ATOM 1773 O O . ARG A 1 234 ? -4.266 -12.794 -2.533 1.00 92.62 234 ARG A O 1
ATOM 1780 N N . SER A 1 235 ? -5.561 -11.187 -1.646 1.00 91.50 235 SER A N 1
ATOM 1781 C CA . SER A 1 235 ? -5.994 -10.581 -2.918 1.00 91.50 235 SER A CA 1
ATOM 1782 C C . SER A 1 235 ? -4.820 -10.180 -3.818 1.00 91.50 235 SER A C 1
ATOM 1784 O O . SER A 1 235 ? -4.922 -10.177 -5.041 1.00 91.50 235 SER A O 1
ATOM 1786 N N . SER A 1 236 ? -3.665 -9.854 -3.228 1.00 91.00 236 SER A N 1
ATOM 1787 C CA . SER A 1 236 ? -2.453 -9.530 -3.988 1.00 91.00 236 SER A CA 1
ATOM 1788 C C . SER A 1 236 ? -1.755 -10.733 -4.644 1.00 91.00 236 SER A C 1
ATOM 1790 O O . SER A 1 236 ? -0.856 -10.531 -5.473 1.00 91.00 236 SER A O 1
ATOM 1792 N N . LYS A 1 237 ? -2.095 -11.956 -4.217 1.00 88.75 237 LYS A N 1
ATOM 1793 C CA . LYS A 1 237 ? -1.514 -13.225 -4.679 1.00 88.75 237 LYS A CA 1
ATOM 1794 C C . LYS A 1 237 ? -2.435 -13.987 -5.634 1.00 88.75 237 LYS A C 1
ATOM 1796 O O . LYS A 1 237 ? -1.928 -14.687 -6.492 1.00 88.75 237 LYS A O 1
ATOM 1801 N N . GLU A 1 238 ? -3.751 -13.844 -5.503 1.00 71.69 238 GLU A N 1
ATOM 1802 C CA . GLU A 1 238 ? -4.729 -14.532 -6.360 1.00 71.69 238 GLU A CA 1
ATOM 1803 C C . GLU A 1 238 ? -4.567 -14.153 -7.846 1.00 71.69 238 GLU A C 1
ATOM 1805 O O . GLU A 1 238 ? -4.499 -12.962 -8.186 1.00 71.69 238 GLU A O 1
ATOM 1810 N N . GLY A 1 239 ? -4.508 -15.163 -8.722 1.00 58.09 239 GLY A N 1
ATOM 1811 C CA . GLY A 1 239 ? -4.303 -15.014 -10.170 1.00 58.09 239 GLY A CA 1
ATOM 1812 C C . GLY A 1 239 ? -2.839 -14.846 -10.586 1.00 58.09 239 GLY A C 1
ATOM 1813 O O . GLY A 1 239 ? -2.558 -14.180 -11.577 1.00 58.09 239 GLY A O 1
ATOM 1814 N N . VAL A 1 240 ? -1.909 -15.358 -9.780 1.00 47.38 240 VAL A N 1
ATOM 1815 C CA . VAL A 1 240 ? -0.483 -15.452 -10.100 1.00 47.38 240 VAL A CA 1
ATOM 1816 C C . VAL A 1 240 ? -0.147 -16.942 -10.178 1.00 47.38 240 VAL A C 1
ATOM 1818 O O . VAL A 1 240 ? 0.573 -17.462 -9.333 1.00 47.38 240 VAL A O 1
ATOM 1821 N N . ASP A 1 241 ? -0.768 -17.620 -11.141 1.00 36.97 241 ASP A N 1
ATOM 1822 C CA . ASP A 1 241 ? -0.360 -18.952 -11.583 1.00 36.97 241 ASP A CA 1
ATOM 1823 C C . ASP A 1 241 ? 0.744 -18.732 -12.626 1.00 36.97 241 ASP A C 1
ATOM 1825 O O . ASP A 1 241 ? 0.468 -18.587 -13.815 1.00 36.97 241 ASP A O 1
ATOM 1829 N N . TRP A 1 242 ? 1.984 -18.562 -12.174 1.00 40.66 242 TRP A N 1
ATOM 1830 C CA . TRP A 1 242 ? 3.169 -18.660 -13.027 1.00 40.66 242 TRP A CA 1
ATOM 1831 C C . TRP A 1 242 ? 4.268 -19.408 -12.289 1.00 40.66 242 TRP A C 1
ATOM 1833 O O . TRP A 1 242 ? 4.344 -19.264 -11.044 1.00 40.66 242 TRP A O 1
#

Sequence (242 aa):
AAAYAAAAIRPYVEGRVGRADLVPAVAGACAEVRGAALGRQALRLSGRAYRSVGREALRRASAERTELEADGDPHGIGDVVGDTLRGTKYFLSAAAVTGKLLWTERRVHRDRRRRERESEAREEEEDRGVHESSDDVGGENDEDASDEGEARVRVLQLEALWKVRKIPLDGALRAACRAVLEDPLPSRRGHEGRGGVDGWVPSGSRGLECVVSVEEGKRRAAEALVIVGDLMVRSSKEGVDW

pLDDT: mean 79.27, std 13.62, range [36.97, 95.25]

Radius of gyration: 28.48 Å; chains: 1; bounding box: 67×37×93 Å

Foldseek 3Di:
DLVVLLVLLQCQLQVVDDPVRSLVSLLVVLLVQLPDPCSLVVLLLLLVLLQLLLVVLLVVLVVVVCCVPDPDDPPPVVSVVVVVVVLVVLVVVLVVLVVVLVVLVVVLVVVVVVVVVVVVVVVVVVVVPPPDDDPDPDPDPPVVVSVVSVVVSVVSVVVSVCSVVSNVVSVVSNVVLVCSLVDLPPQVPDPPDPPDQAARDDPPPPDDPDRHHSSSSSNSSSVSSNSSSVSSNVSSCPPPPD

Organism: NCBI:txid216773